Protein AF-A0A093ZA04-F1 (afdb_monomer)

Secondary structure (DSSP, 8-state):
--SPPP----SS---EEEEEEE------HHHHHHHHHHHHHHSHHHHHHHHHHHHHHHHHHHHHHTSTT--TT-HHHHHHHHHHHHHHHHHHHHTT---HHHHHHHHHHHHHT-EEEEE-TT-SSSEEEEEEPTT--HHHHHHHHHHHHHTT-EEEEEEETPPEEEEPSS-EE--SSHHHHTT-EE--HHHHHT--HHHHHHHHH-SEETTEE-TTEEEE-----

Nearest PDB structures (foldseek):
  1kvk-assembly1_A-2  TM=9.575E-01  e=5.102E-13  Rattus norvegicus
  8tfo-assembly1_A  TM=9.345E-01  e=4.319E-10  Ramazzottius varieornatus
  8tfo-assembly2_B  TM=9.172E-01  e=4.597E-10  Ramazzottius varieornatus
  2hfu-assembly1_A  TM=8.603E-01  e=2.346E-08  Leishmania major
  2oi2-assembly1_A-2  TM=8.845E-01  e=1.189E-07  Streptococcus pneumoniae

Mean predicted aligned error: 9.25 Å

Radius of gyration: 21.54 Å; Cα contacts (8 Å, |Δi|>4): 317; chains: 1; bounding box: 48×45×56 Å

Structure (mmCIF, N/CA/C/O backbone):
data_AF-A0A093ZA04-F1
#
_entry.id   AF-A0A093ZA04-F1
#
loop_
_atom_site.group_PDB
_atom_site.id
_atom_site.type_symbol
_atom_site.label_atom_id
_atom_site.label_alt_id
_atom_site.label_comp_id
_atom_site.label_asym_id
_atom_site.label_entity_id
_atom_site.label_seq_id
_atom_site.pdbx_PDB_ins_code
_atom_site.Cartn_x
_atom_site.Cartn_y
_atom_site.Cartn_z
_atom_site.occupancy
_atom_site.B_iso_or_equiv
_atom_site.auth_seq_id
_atom_site.auth_comp_id
_atom_site.auth_asym_id
_atom_site.auth_atom_id
_atom_site.pdbx_PDB_model_num
ATOM 1 N N . TYR A 1 1 ? -3.104 18.613 17.265 1.00 43.19 1 TYR A N 1
ATOM 2 C CA . TYR A 1 1 ? -1.688 18.272 17.022 1.00 43.19 1 TYR A CA 1
ATOM 3 C C . TYR A 1 1 ? -0.896 19.570 16.979 1.00 43.19 1 TYR A C 1
ATOM 5 O O . TYR A 1 1 ? -1.255 20.425 16.186 1.00 43.19 1 TYR A O 1
ATOM 13 N N . SER A 1 2 ? 0.083 19.768 17.868 1.00 48.41 2 SER A N 1
ATOM 14 C CA . SER A 1 2 ? 0.818 21.044 18.028 1.00 48.41 2 SER A CA 1
ATOM 15 C C . SER A 1 2 ? 2.342 20.921 17.900 1.00 48.41 2 SER A C 1
ATOM 17 O O . SER A 1 2 ? 3.041 21.922 18.018 1.00 48.41 2 SER A O 1
ATOM 19 N N . LYS A 1 3 ? 2.872 19.718 17.651 1.00 54.03 3 LYS A N 1
ATOM 20 C CA . LYS A 1 3 ? 4.294 19.505 17.355 1.00 54.03 3 LYS A CA 1
ATOM 21 C C . LYS A 1 3 ? 4.459 19.176 15.867 1.00 54.03 3 LYS A C 1
ATOM 23 O O . LYS A 1 3 ? 3.625 18.423 15.355 1.00 54.03 3 LYS A O 1
ATOM 28 N N . PRO A 1 4 ? 5.480 19.726 15.184 1.00 62.66 4 PRO A N 1
ATOM 29 C CA . PRO A 1 4 ? 5.794 19.333 13.817 1.00 62.66 4 PRO A CA 1
ATOM 30 C C . PRO A 1 4 ? 6.111 17.830 13.767 1.00 62.66 4 PRO A C 1
ATOM 32 O O . PRO A 1 4 ? 6.612 17.285 14.758 1.00 62.66 4 PRO A O 1
ATOM 35 N N . PRO A 1 5 ? 5.789 17.144 12.658 1.00 76.19 5 PRO A N 1
ATOM 36 C CA . PRO A 1 5 ? 6.128 15.738 12.505 1.00 76.19 5 PRO A CA 1
ATOM 37 C C . PRO A 1 5 ? 7.647 15.563 12.597 1.00 76.19 5 PRO A C 1
ATOM 39 O O . PRO A 1 5 ? 8.407 16.349 12.031 1.00 76.19 5 PRO A O 1
ATOM 42 N N . VAL A 1 6 ? 8.082 14.535 13.323 1.00 83.81 6 VAL A N 1
ATOM 43 C CA . VAL A 1 6 ? 9.471 14.073 13.271 1.00 83.81 6 VAL A CA 1
ATOM 44 C C . VAL A 1 6 ? 9.582 13.165 12.055 1.00 83.81 6 VAL A C 1
ATOM 46 O O . VAL A 1 6 ? 8.795 12.231 11.915 1.00 83.81 6 VAL A O 1
ATOM 49 N N . VAL A 1 7 ? 10.531 13.461 11.173 1.00 85.62 7 VAL A N 1
ATOM 50 C CA . VAL A 1 7 ? 10.832 12.638 10.000 1.00 85.62 7 VAL A CA 1
ATOM 51 C C . VAL A 1 7 ? 12.186 11.987 10.236 1.00 85.62 7 VAL A C 1
ATOM 53 O O . VAL A 1 7 ? 13.179 12.683 10.440 1.00 85.62 7 VAL A O 1
ATOM 56 N N . THR A 1 8 ? 12.213 10.658 10.221 1.00 84.88 8 THR A N 1
ATOM 57 C CA . THR A 1 8 ? 13.441 9.868 10.322 1.00 84.88 8 THR A CA 1
ATOM 58 C C . THR A 1 8 ? 13.618 9.111 9.008 1.00 84.88 8 THR A C 1
ATOM 60 O O . THR A 1 8 ? 12.799 8.240 8.717 1.00 84.88 8 THR A O 1
ATOM 63 N N . PRO A 1 9 ? 14.623 9.456 8.186 1.00 83.88 9 PRO A N 1
ATOM 64 C CA . PRO A 1 9 ? 14.898 8.724 6.958 1.00 83.88 9 PRO A CA 1
ATOM 65 C C . PRO A 1 9 ? 15.432 7.322 7.274 1.00 83.88 9 PRO A C 1
ATOM 67 O O . PRO A 1 9 ? 16.230 7.147 8.197 1.00 83.88 9 PRO A O 1
ATOM 70 N N . LEU A 1 10 ? 14.997 6.336 6.489 1.00 84.38 10 LEU A N 1
ATOM 71 C CA . LEU A 1 10 ? 15.604 5.008 6.440 1.00 84.38 10 LEU A CA 1
ATOM 72 C C . LEU A 1 10 ? 16.567 5.000 5.256 1.00 84.38 10 LEU A C 1
ATOM 74 O O . LEU A 1 10 ? 16.132 4.883 4.116 1.00 84.38 10 LEU A O 1
ATOM 78 N N . TRP A 1 11 ? 17.853 5.217 5.528 1.00 79.94 11 TRP A N 1
ATOM 79 C CA . TRP A 1 11 ? 18.868 5.354 4.476 1.00 79.94 11 TRP A CA 1
ATOM 80 C C . TRP A 1 11 ? 19.129 4.044 3.733 1.00 79.94 11 TRP A C 1
ATOM 82 O O . TRP A 1 11 ? 19.330 4.061 2.525 1.00 79.94 11 TRP A O 1
ATOM 92 N N . ASN A 1 12 ? 19.027 2.925 4.451 1.00 79.19 12 ASN A N 1
ATOM 93 C CA . ASN A 1 12 ? 19.129 1.581 3.898 1.00 79.19 12 ASN A CA 1
ATOM 94 C C . ASN A 1 12 ? 17.723 0.985 3.885 1.00 79.19 12 ASN A C 1
ATOM 96 O O . ASN A 1 12 ? 17.266 0.445 4.894 1.00 79.19 12 ASN A O 1
ATOM 100 N N . PHE A 1 13 ? 17.009 1.178 2.778 1.00 84.25 13 PHE A N 1
ATOM 101 C CA . PHE A 1 13 ? 15.671 0.635 2.571 1.00 84.25 13 PHE A CA 1
ATOM 102 C C . PHE A 1 13 ? 15.712 -0.367 1.405 1.00 84.25 13 PHE A C 1
ATOM 104 O O . PHE A 1 13 ? 16.268 -0.024 0.363 1.00 84.25 13 PHE A O 1
ATOM 111 N N . PRO A 1 14 ? 15.154 -1.576 1.572 1.00 84.94 14 PRO A N 1
ATOM 112 C CA . PRO A 1 14 ? 15.171 -2.621 0.556 1.00 84.94 14 PRO A CA 1
ATOM 113 C C . PRO A 1 14 ? 14.272 -2.275 -0.629 1.00 84.94 14 PRO A C 1
ATOM 115 O O . PRO A 1 14 ? 13.270 -1.565 -0.487 1.00 84.94 14 PRO A O 1
ATOM 118 N N . GLU A 1 15 ? 14.581 -2.833 -1.788 1.00 86.62 15 GLU A N 1
ATOM 119 C CA . GLU A 1 15 ? 13.718 -2.740 -2.951 1.00 86.62 15 GLU A CA 1
ATOM 120 C C . GLU A 1 15 ? 12.542 -3.705 -2.818 1.00 86.62 15 GLU A C 1
ATOM 122 O O . GLU A 1 15 ? 12.684 -4.922 -2.729 1.00 86.62 15 GLU A O 1
ATOM 127 N N . LEU A 1 16 ? 11.334 -3.149 -2.804 1.00 88.69 16 LEU A N 1
ATOM 128 C CA . LEU A 1 16 ? 10.113 -3.928 -2.650 1.00 88.69 16 LEU A CA 1
ATOM 129 C C . LEU A 1 16 ? 9.300 -3.883 -3.946 1.00 88.69 16 LEU A C 1
ATOM 131 O O . LEU A 1 16 ? 8.841 -2.798 -4.326 1.00 88.69 16 LEU A O 1
ATOM 135 N N . PRO A 1 17 ? 9.060 -5.031 -4.607 1.00 90.75 17 PRO A N 1
ATOM 136 C CA . PRO A 1 17 ? 8.235 -5.083 -5.804 1.00 90.75 17 PRO A CA 1
ATOM 137 C C . PRO A 1 17 ? 6.767 -4.870 -5.426 1.00 90.75 17 PRO A C 1
ATOM 139 O O . PRO A 1 17 ? 6.146 -5.688 -4.736 1.00 90.75 17 PRO A O 1
ATOM 142 N N . LEU A 1 18 ? 6.201 -3.752 -5.875 1.00 93.94 18 LEU A N 1
ATOM 143 C CA . LEU A 1 18 ? 4.830 -3.364 -5.590 1.00 93.94 18 LEU A CA 1
ATOM 144 C C . LEU A 1 18 ? 3.963 -3.375 -6.850 1.00 93.94 18 LEU A C 1
ATOM 146 O O . LEU A 1 18 ? 4.310 -2.830 -7.896 1.00 93.94 18 LEU A O 1
ATOM 150 N N . LEU A 1 19 ? 2.753 -3.899 -6.694 1.00 95.50 19 LEU A N 1
ATOM 151 C CA . LEU A 1 19 ? 1.642 -3.634 -7.598 1.00 95.50 19 LEU A CA 1
ATOM 152 C C . LEU A 1 19 ? 0.713 -2.608 -6.942 1.00 95.50 19 LEU A C 1
ATOM 154 O O . LEU A 1 19 ? 0.099 -2.876 -5.904 1.00 95.50 19 LEU A O 1
ATOM 158 N N . LEU A 1 20 ? 0.605 -1.429 -7.547 1.00 97.06 20 LEU A N 1
ATOM 159 C CA . LEU A 1 20 ? -0.358 -0.397 -7.180 1.00 97.06 20 LEU A CA 1
ATOM 160 C C . LEU A 1 20 ? -1.607 -0.553 -8.051 1.00 97.06 20 LEU A C 1
ATOM 162 O O . LEU A 1 20 ? -1.513 -0.646 -9.270 1.00 97.06 20 LEU A O 1
ATOM 166 N N . VAL A 1 21 ? -2.782 -0.551 -7.430 1.00 98.06 21 VAL A N 1
ATOM 167 C CA . VAL A 1 21 ? -4.067 -0.659 -8.131 1.00 98.06 21 VAL A CA 1
ATOM 168 C C . VAL A 1 21 ? -4.956 0.505 -7.719 1.00 98.06 21 VAL A C 1
ATOM 170 O O . VAL A 1 21 ? -5.375 0.572 -6.564 1.00 98.06 21 VAL A O 1
ATOM 173 N N . ASP A 1 22 ? -5.254 1.419 -8.640 1.00 98.25 22 ASP A N 1
ATOM 174 C CA . ASP A 1 22 ? -6.290 2.434 -8.465 1.00 98.25 22 ASP A CA 1
ATOM 175 C C . ASP A 1 22 ? -7.664 1.800 -8.694 1.00 98.25 22 ASP A C 1
ATOM 177 O O . ASP A 1 22 ? -7.995 1.292 -9.768 1.00 98.25 22 ASP A O 1
ATOM 181 N N . THR A 1 23 ? -8.498 1.862 -7.657 1.00 98.19 23 THR A N 1
ATOM 182 C CA . THR A 1 23 ? -9.869 1.362 -7.715 1.00 98.19 23 THR A CA 1
ATOM 183 C C . THR A 1 23 ? -10.757 2.161 -8.671 1.00 98.19 23 THR A C 1
ATOM 185 O O . THR A 1 23 ? -11.886 1.739 -8.935 1.00 98.19 23 THR A O 1
ATOM 188 N N . LYS A 1 24 ? -10.301 3.343 -9.114 1.00 97.81 24 LYS A N 1
ATOM 189 C CA . LYS A 1 24 ? -11.074 4.373 -9.827 1.00 97.81 24 LYS A CA 1
ATOM 190 C C . LYS A 1 24 ? -12.306 4.840 -9.045 1.00 97.81 24 LYS A C 1
ATOM 192 O O . LYS A 1 24 ? -13.191 5.498 -9.588 1.00 97.81 24 LYS A O 1
ATOM 197 N N . GLN A 1 25 ? -12.355 4.527 -7.748 1.00 97.38 25 GLN A N 1
ATOM 198 C CA . GLN A 1 25 ? -13.392 4.984 -6.838 1.00 97.38 25 GLN A CA 1
ATOM 199 C C . GLN A 1 25 ? -13.021 6.372 -6.305 1.00 97.38 25 GLN A C 1
ATOM 201 O O . GLN A 1 25 ? -12.018 6.496 -5.587 1.00 97.38 25 GLN A O 1
ATOM 206 N N . PRO A 1 26 ? -13.831 7.411 -6.576 1.00 95.38 26 PRO A N 1
ATOM 207 C CA . PRO A 1 26 ? -13.617 8.721 -5.986 1.00 95.38 26 PRO A CA 1
ATOM 208 C C . PRO A 1 26 ? -13.759 8.655 -4.464 1.00 95.38 26 PRO A C 1
ATOM 210 O O . PRO A 1 26 ? -14.637 7.974 -3.929 1.00 95.38 26 PRO A O 1
ATOM 213 N N . LYS A 1 27 ? -12.901 9.407 -3.772 1.00 92.69 27 LYS A N 1
ATOM 214 C CA . LYS A 1 27 ? -12.854 9.478 -2.309 1.00 92.69 27 LYS A CA 1
ATOM 215 C C . LYS A 1 27 ? -12.674 10.908 -1.820 1.00 92.69 27 LYS A C 1
ATOM 217 O O . LYS A 1 27 ? -12.097 11.747 -2.510 1.00 92.69 27 LYS A O 1
ATOM 222 N N . SER A 1 28 ? -13.084 11.163 -0.581 1.00 96.00 28 SER A N 1
ATOM 223 C CA . SER A 1 28 ? -12.796 12.412 0.125 1.00 96.00 28 SER A CA 1
ATOM 224 C C . SER A 1 28 ? -11.939 12.123 1.349 1.00 96.00 28 SER A C 1
ATOM 226 O O . SER A 1 28 ? -12.425 11.586 2.342 1.00 96.00 28 SER A O 1
ATOM 228 N N . THR A 1 29 ? -10.666 12.529 1.307 1.00 94.88 29 THR A N 1
ATOM 229 C CA . THR A 1 29 ? -9.753 12.390 2.455 1.00 94.88 29 THR A CA 1
ATOM 230 C C . THR A 1 29 ? -10.335 13.050 3.706 1.00 94.88 29 THR A C 1
ATOM 232 O O . THR A 1 29 ? -10.255 12.490 4.794 1.00 94.88 29 THR A O 1
ATOM 235 N N . LYS A 1 30 ? -10.992 14.209 3.553 1.00 97.12 30 LYS A N 1
ATOM 236 C CA . LYS A 1 30 ? -11.662 14.897 4.663 1.00 97.12 30 LYS A CA 1
ATOM 237 C C . LYS A 1 30 ? -12.778 14.043 5.275 1.00 97.12 30 LYS A C 1
ATOM 239 O O . LYS A 1 30 ? -12.909 14.028 6.494 1.00 97.12 30 LYS A O 1
ATOM 244 N N . ALA A 1 31 ? -13.567 13.352 4.450 1.00 96.75 31 ALA A N 1
ATOM 245 C CA . ALA A 1 31 ? -14.662 12.511 4.927 1.00 96.75 31 ALA A CA 1
ATOM 246 C C . ALA A 1 31 ? -14.151 11.272 5.677 1.00 96.75 31 ALA A C 1
ATOM 248 O O . ALA A 1 31 ? -14.644 10.987 6.765 1.00 96.75 31 ALA A O 1
ATOM 249 N N . GLU A 1 32 ? -13.129 10.586 5.157 1.00 97.69 32 GLU A N 1
ATOM 250 C CA . GLU A 1 32 ? -12.564 9.408 5.834 1.00 97.69 32 GLU A CA 1
ATOM 251 C C . GLU A 1 32 ? -11.878 9.776 7.156 1.00 97.69 32 GLU A C 1
ATOM 253 O O . GLU A 1 32 ? -12.094 9.116 8.171 1.00 97.69 32 GLU A O 1
ATOM 258 N N . VAL A 1 33 ? -11.141 10.893 7.202 1.00 97.31 33 VAL A N 1
ATOM 259 C CA . VAL A 1 33 ? -10.562 11.400 8.459 1.00 97.31 33 VAL A CA 1
ATOM 260 C C . VAL A 1 33 ? -11.657 11.773 9.463 1.00 97.31 33 VAL A C 1
ATOM 262 O O . VAL A 1 33 ? -11.537 11.450 10.645 1.00 97.31 33 VAL A O 1
ATOM 265 N N . ALA A 1 34 ? -12.745 12.409 9.014 1.00 97.56 34 ALA A N 1
ATOM 266 C CA . ALA A 1 34 ? -13.879 12.732 9.878 1.00 97.56 34 ALA A CA 1
ATOM 267 C C . ALA A 1 34 ? -14.579 11.472 10.414 1.00 97.56 34 ALA A C 1
ATOM 269 O O . ALA A 1 34 ? -14.972 11.454 11.578 1.00 97.56 34 ALA A O 1
ATOM 270 N N . LYS A 1 35 ? -14.682 10.403 9.611 1.00 96.94 35 LYS A N 1
ATOM 271 C CA . LYS A 1 35 ? -15.234 9.111 10.045 1.00 96.94 35 LYS A CA 1
ATOM 272 C C . LYS A 1 35 ? -14.421 8.519 11.199 1.00 96.94 35 LYS A C 1
ATOM 274 O O . LYS A 1 35 ? -15.005 8.162 12.220 1.00 96.94 35 LYS A O 1
ATOM 279 N N . VAL A 1 36 ? -13.091 8.482 11.076 1.00 98.00 36 VAL A N 1
ATOM 280 C CA . VAL A 1 36 ? -12.200 8.006 12.154 1.00 98.00 36 VAL A CA 1
ATOM 281 C C . VAL A 1 36 ? -12.275 8.920 13.379 1.00 98.00 36 VAL A C 1
ATOM 283 O O . VAL A 1 36 ? -12.299 8.432 14.508 1.00 98.00 36 VAL A O 1
ATOM 286 N N . GLY A 1 37 ? -12.355 10.239 13.174 1.00 98.06 37 GLY A N 1
ATOM 287 C CA . GLY A 1 37 ? -12.550 11.215 14.249 1.00 98.06 37 GLY A CA 1
ATOM 288 C C . GLY A 1 37 ? -13.826 10.948 15.050 1.00 98.06 37 GLY A C 1
ATOM 289 O O . GLY A 1 37 ? -13.764 10.795 16.266 1.00 98.06 37 GLY A O 1
ATOM 290 N N . ASN A 1 38 ? -14.955 10.782 14.361 1.00 98.25 38 ASN A N 1
ATOM 291 C CA . ASN A 1 38 ? -16.231 10.439 14.982 1.00 98.25 38 ASN A CA 1
ATOM 292 C C . ASN A 1 38 ? -16.182 9.072 15.686 1.00 98.25 38 ASN A C 1
ATOM 294 O O . ASN A 1 38 ? -16.672 8.937 16.803 1.00 98.25 38 ASN A O 1
ATOM 298 N N . LEU A 1 39 ? -15.550 8.060 15.080 1.00 98.12 39 LEU A N 1
ATOM 299 C CA . LEU A 1 39 ? -15.384 6.747 15.712 1.00 98.12 39 LEU A CA 1
ATOM 300 C C . LEU A 1 39 ? -14.603 6.855 17.032 1.00 98.12 39 LEU A C 1
ATOM 302 O O . LEU A 1 39 ? -14.983 6.235 18.023 1.00 98.12 39 LEU A O 1
ATOM 306 N N . LYS A 1 40 ? -13.565 7.698 17.071 1.00 98.19 40 LYS A N 1
ATOM 307 C CA . LYS A 1 40 ? -12.786 7.976 18.282 1.00 98.19 40 LYS A CA 1
ATOM 308 C C . LYS A 1 40 ? -13.590 8.713 19.351 1.00 98.19 40 LYS A C 1
ATOM 310 O O . LYS A 1 40 ? -13.391 8.443 20.529 1.00 98.19 40 LYS A O 1
ATOM 315 N N . GLU A 1 41 ? -14.465 9.636 18.969 1.00 98.25 41 GLU A N 1
ATOM 316 C CA . GLU A 1 41 ? -15.333 10.350 19.914 1.00 98.25 41 GLU A CA 1
ATOM 317 C C . GLU A 1 41 ? -16.380 9.419 20.536 1.00 98.25 41 GLU A C 1
ATOM 319 O O . GLU A 1 41 ? -16.587 9.447 21.748 1.00 98.25 41 GLU A O 1
ATOM 324 N N . VAL A 1 42 ? -17.003 8.560 19.724 1.00 98.31 42 VAL A N 1
ATOM 325 C CA . VAL A 1 42 ? -18.067 7.645 20.166 1.00 98.31 42 VAL A CA 1
ATOM 326 C C . VAL A 1 42 ? -17.504 6.419 20.900 1.00 98.31 42 VAL A C 1
ATOM 328 O O . VAL A 1 42 ? -18.088 5.954 21.878 1.00 98.31 42 VAL A O 1
ATOM 331 N N . HIS A 1 43 ? -16.361 5.893 20.454 1.00 98.12 43 HIS A N 1
ATOM 332 C CA . HIS A 1 43 ? -15.725 4.685 20.987 1.00 98.12 43 HIS A CA 1
ATOM 333 C C . HIS A 1 43 ? -14.219 4.905 21.240 1.00 98.12 43 HIS A C 1
ATOM 335 O O . HIS A 1 43 ? -13.377 4.325 20.540 1.00 98.12 43 HIS A O 1
ATOM 341 N N . PRO A 1 44 ? -13.844 5.728 22.238 1.00 98.25 44 PRO A N 1
ATOM 342 C CA . PRO A 1 44 ? -12.460 6.159 22.441 1.00 98.25 44 PRO A CA 1
ATOM 343 C C . PRO A 1 44 ? -11.499 5.021 22.788 1.00 98.25 44 PRO A C 1
ATOM 345 O O . PRO A 1 44 ? -10.400 4.975 22.239 1.00 98.25 44 PRO A O 1
ATOM 348 N N . GLU A 1 45 ? -11.900 4.088 23.654 1.00 98.38 45 GLU A N 1
ATOM 349 C CA . GLU A 1 45 ? -11.042 2.972 24.079 1.00 98.38 45 GLU A CA 1
ATOM 350 C C . GLU A 1 45 ? -10.777 1.992 22.932 1.00 98.38 45 GLU A C 1
ATOM 352 O O . GLU A 1 45 ? -9.627 1.649 22.659 1.00 98.38 45 GLU A O 1
ATOM 357 N N . VAL A 1 46 ? -11.830 1.603 22.205 1.00 98.12 46 VAL A N 1
ATOM 358 C CA . VAL A 1 46 ? -11.733 0.689 21.056 1.00 98.12 46 VAL A CA 1
ATOM 359 C C . VAL A 1 46 ? -10.900 1.319 19.943 1.00 98.12 46 VAL A C 1
ATOM 361 O O . VAL A 1 46 ? -9.949 0.710 19.458 1.00 98.12 46 VAL A O 1
ATOM 364 N N . THR A 1 47 ? -11.204 2.563 19.567 1.00 98.44 47 THR A N 1
ATOM 365 C CA . THR A 1 47 ? -10.464 3.262 18.507 1.00 98.44 47 THR A CA 1
ATOM 366 C C . THR A 1 47 ? -9.014 3.506 18.911 1.00 98.44 47 THR A C 1
ATOM 368 O O . THR A 1 47 ? -8.111 3.348 18.094 1.00 98.44 47 THR A O 1
ATOM 371 N N . GLY A 1 48 ? -8.768 3.846 20.179 1.00 98.44 48 GLY A N 1
ATOM 372 C CA . GLY A 1 48 ? -7.423 3.973 20.731 1.00 98.44 48 GLY A CA 1
ATOM 373 C C . GLY A 1 48 ? -6.631 2.670 20.630 1.00 98.44 48 GLY A C 1
ATOM 374 O O . GLY A 1 48 ? -5.493 2.691 20.169 1.00 98.44 48 GLY A O 1
ATOM 375 N N . ALA A 1 49 ? -7.240 1.533 20.975 1.00 98.56 49 ALA A N 1
ATOM 376 C CA . ALA A 1 49 ? -6.607 0.222 20.849 1.00 98.56 49 ALA A CA 1
ATOM 377 C C . ALA A 1 49 ? -6.266 -0.130 19.390 1.00 98.56 49 ALA A C 1
ATOM 379 O O . ALA A 1 49 ? -5.170 -0.620 19.128 1.00 98.56 49 ALA A O 1
ATOM 380 N N . LEU A 1 50 ? -7.156 0.172 18.435 1.00 98.50 50 LEU A N 1
ATOM 381 C CA . LEU A 1 50 ? -6.892 -0.029 17.004 1.00 98.50 50 LEU A CA 1
ATOM 382 C C . LEU A 1 50 ? -5.713 0.823 16.516 1.00 98.50 50 LEU A C 1
ATOM 384 O O . LEU A 1 50 ? -4.822 0.309 15.844 1.00 98.50 50 LEU A O 1
ATOM 388 N N . LEU A 1 51 ? -5.676 2.107 16.882 1.00 98.38 51 LEU A N 1
ATOM 389 C CA . LEU A 1 51 ? -4.579 3.007 16.513 1.00 98.38 51 LEU A CA 1
ATOM 390 C C . LEU A 1 51 ? -3.246 2.567 17.131 1.00 98.38 51 LEU A C 1
ATOM 392 O O . LEU A 1 51 ? -2.229 2.568 16.442 1.00 98.38 51 LEU A O 1
ATOM 396 N N . ASN A 1 52 ? -3.258 2.128 18.391 1.00 98.44 52 ASN A N 1
ATOM 397 C CA . ASN A 1 52 ? -2.074 1.571 19.044 1.00 98.44 52 ASN A CA 1
ATOM 398 C C . ASN A 1 52 ? -1.607 0.282 18.352 1.00 98.44 52 ASN A C 1
ATOM 400 O O . ASN A 1 52 ? -0.411 0.078 18.183 1.00 98.44 52 ASN A O 1
ATOM 404 N N . ALA A 1 53 ? -2.523 -0.579 17.905 1.00 98.50 53 ALA A N 1
ATOM 405 C CA . ALA A 1 53 ? -2.155 -1.772 17.148 1.00 98.50 53 ALA A CA 1
ATOM 406 C C . ALA A 1 53 ? -1.505 -1.419 15.796 1.00 98.50 53 ALA A C 1
ATOM 408 O O . ALA A 1 53 ? -0.512 -2.039 15.425 1.00 98.50 53 ALA A O 1
ATOM 409 N N . ILE A 1 54 ? -2.009 -0.401 15.085 1.00 98.38 54 ILE A N 1
ATOM 410 C CA . ILE A 1 54 ? -1.397 0.094 13.837 1.00 98.38 54 ILE A CA 1
ATOM 411 C C . I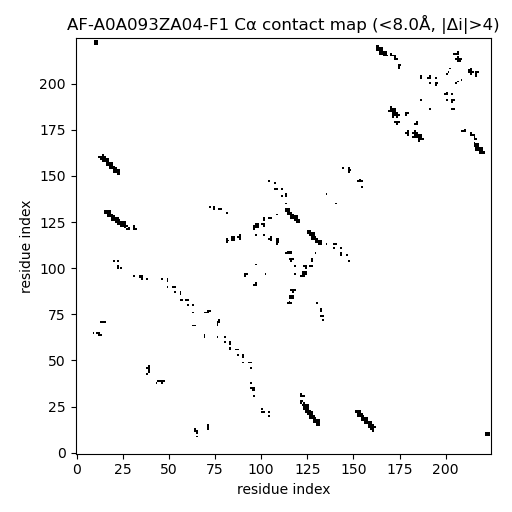LE A 1 54 ? 0.017 0.635 14.096 1.00 98.38 54 ILE A C 1
ATOM 413 O O . ILE A 1 54 ? 0.930 0.366 13.311 1.00 98.38 54 ILE A O 1
ATOM 417 N N . ASP A 1 55 ? 0.215 1.359 15.200 1.00 97.62 55 ASP A N 1
ATOM 418 C CA . ASP A 1 55 ? 1.532 1.836 15.635 1.00 97.62 55 ASP A CA 1
ATOM 419 C C . ASP A 1 55 ? 2.504 0.665 15.862 1.00 97.62 55 ASP A C 1
ATOM 421 O O . ASP A 1 55 ? 3.581 0.633 15.269 1.00 97.62 55 ASP A O 1
ATOM 425 N N . GLN A 1 56 ? 2.083 -0.3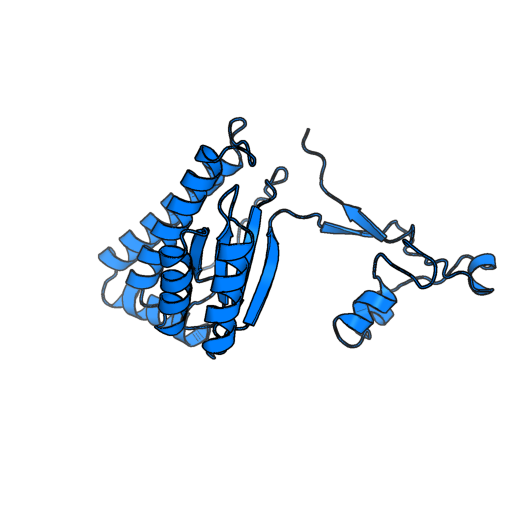71 16.594 1.00 97.81 56 GLN A N 1
ATOM 426 C CA . GLN A 1 56 ? 2.906 -1.564 16.825 1.00 97.81 56 GLN A CA 1
ATOM 427 C C . GLN A 1 56 ? 3.229 -2.332 15.535 1.00 97.81 56 GLN A C 1
ATOM 429 O O . GLN A 1 56 ? 4.359 -2.784 15.358 1.00 97.81 56 GLN A O 1
ATOM 434 N N . VAL A 1 57 ? 2.276 -2.440 14.603 1.00 97.25 57 VAL A N 1
ATOM 435 C CA . VAL A 1 57 ? 2.518 -3.032 13.276 1.00 97.25 57 VAL A CA 1
ATOM 436 C C . VAL A 1 57 ? 3.569 -2.231 12.504 1.00 97.25 57 VAL A C 1
ATOM 438 O O . VAL A 1 57 ? 4.455 -2.814 11.881 1.00 97.25 57 VAL A O 1
ATOM 441 N N . THR A 1 58 ? 3.506 -0.901 12.572 1.00 94.56 58 THR A N 1
ATOM 442 C CA . THR A 1 58 ? 4.451 -0.006 11.889 1.00 94.56 58 THR A CA 1
ATOM 443 C C . THR A 1 58 ? 5.851 -0.104 12.494 1.00 94.56 58 THR A C 1
ATOM 445 O O . THR A 1 58 ? 6.821 -0.239 11.753 1.00 94.56 58 THR A O 1
ATOM 448 N N . ILE A 1 59 ? 5.965 -0.115 13.825 1.00 93.50 59 ILE A N 1
ATOM 449 C CA . ILE A 1 59 ? 7.239 -0.307 14.535 1.00 93.50 59 ILE A CA 1
ATOM 450 C C . ILE A 1 59 ? 7.833 -1.683 14.215 1.00 93.50 59 ILE A C 1
ATOM 452 O O . ILE A 1 59 ? 9.027 -1.786 13.946 1.00 93.50 59 ILE A O 1
ATOM 456 N N . SER A 1 60 ? 7.013 -2.738 14.192 1.00 92.44 60 SER A N 1
ATOM 457 C CA . SER A 1 60 ? 7.465 -4.087 13.835 1.00 92.44 60 SER A CA 1
ATOM 458 C C . SER A 1 60 ? 7.991 -4.150 12.401 1.00 92.44 60 SER A C 1
ATOM 460 O O . SER A 1 60 ? 9.036 -4.749 12.165 1.00 92.44 60 SER A O 1
ATOM 462 N N . ALA A 1 61 ? 7.297 -3.516 11.449 1.00 92.75 61 ALA A N 1
ATOM 463 C CA . ALA A 1 61 ? 7.747 -3.438 10.062 1.00 92.75 61 ALA A CA 1
ATOM 464 C C . ALA A 1 61 ? 9.053 -2.638 9.931 1.00 92.75 61 ALA A C 1
ATOM 466 O O . ALA A 1 61 ? 9.963 -3.084 9.241 1.00 92.75 61 ALA A O 1
ATOM 467 N N . ALA A 1 62 ? 9.174 -1.506 10.631 1.00 90.75 62 ALA A N 1
ATOM 468 C CA . ALA A 1 62 ? 10.392 -0.701 10.636 1.00 90.75 62 ALA A CA 1
ATOM 469 C C . ALA A 1 62 ? 11.584 -1.480 11.209 1.00 90.75 62 ALA A C 1
ATOM 471 O O . ALA A 1 62 ? 12.617 -1.549 10.559 1.00 90.75 62 ALA A O 1
ATOM 472 N N . ASN A 1 63 ? 11.421 -2.122 12.371 1.00 90.12 63 ASN A N 1
ATOM 473 C CA . ASN A 1 63 ? 12.468 -2.934 12.998 1.00 90.12 63 ASN A CA 1
ATOM 474 C C . ASN A 1 63 ? 12.892 -4.122 12.129 1.00 90.12 63 ASN A C 1
ATOM 476 O O . ASN A 1 63 ? 14.053 -4.511 12.166 1.00 90.12 63 ASN A O 1
ATOM 480 N N . LEU A 1 64 ? 11.952 -4.722 11.391 1.00 88.75 64 LEU A N 1
ATOM 481 C CA . LEU A 1 64 ? 12.259 -5.785 10.443 1.00 88.75 64 LEU A CA 1
ATOM 482 C C . LEU A 1 64 ? 13.123 -5.236 9.305 1.00 88.75 64 LEU A C 1
ATOM 484 O O . LEU A 1 64 ? 14.226 -5.728 9.111 1.00 88.75 64 LEU A O 1
ATOM 488 N N . ILE A 1 65 ? 12.642 -4.198 8.616 1.00 87.94 65 ILE A N 1
ATOM 489 C CA . ILE A 1 65 ? 13.292 -3.602 7.440 1.00 87.94 65 ILE A CA 1
ATOM 490 C C . ILE A 1 65 ? 14.691 -3.060 7.763 1.00 87.94 65 ILE A C 1
ATOM 492 O O . ILE A 1 65 ? 15.587 -3.155 6.936 1.00 87.94 65 ILE A O 1
ATOM 496 N N . THR A 1 66 ? 14.895 -2.499 8.957 1.00 86.12 66 THR A N 1
ATOM 497 C CA . THR A 1 66 ? 16.196 -1.947 9.367 1.00 86.12 66 THR A CA 1
ATOM 498 C C . THR A 1 66 ? 17.117 -2.965 10.032 1.00 86.12 66 THR A C 1
ATOM 500 O O . THR A 1 66 ? 18.233 -2.614 10.414 1.00 86.12 66 THR A O 1
ATOM 503 N N . SER A 1 67 ? 16.672 -4.209 10.223 1.00 85.31 67 SER A N 1
ATOM 504 C CA . SER A 1 67 ? 17.531 -5.233 10.807 1.00 85.31 67 SER A CA 1
ATOM 505 C C . SER A 1 67 ? 18.576 -5.703 9.798 1.00 85.31 67 SER A C 1
ATOM 507 O O . SER A 1 67 ? 18.253 -5.973 8.648 1.00 85.31 67 SER A O 1
ATOM 509 N N . GLU A 1 68 ? 19.810 -5.927 10.255 1.00 75.88 68 GLU A N 1
ATOM 510 C CA . GLU A 1 68 ? 20.890 -6.523 9.441 1.00 75.88 68 GLU A CA 1
ATOM 511 C C . GLU A 1 68 ? 20.558 -7.932 8.914 1.00 75.88 68 GLU A C 1
ATOM 513 O O . GLU A 1 68 ? 21.288 -8.490 8.104 1.00 75.88 68 GLU A O 1
ATOM 518 N N . LYS A 1 69 ? 19.480 -8.539 9.423 1.00 72.12 69 LYS A N 1
ATOM 519 C CA . LYS A 1 69 ? 19.004 -9.870 9.042 1.00 72.12 69 LYS A CA 1
ATOM 520 C C . LYS A 1 69 ? 17.918 -9.830 7.975 1.00 72.12 69 LYS A C 1
ATOM 522 O O . LYS A 1 69 ? 17.435 -10.892 7.597 1.00 72.12 69 LYS A O 1
ATOM 527 N N . TYR A 1 70 ? 17.461 -8.646 7.578 1.00 77.75 70 TYR A N 1
ATOM 528 C CA . TYR A 1 70 ? 16.496 -8.542 6.503 1.00 77.75 70 TYR A CA 1
ATOM 529 C C . TYR A 1 70 ? 17.213 -8.756 5.181 1.00 77.75 70 TYR A C 1
ATOM 531 O O . TYR A 1 70 ? 17.984 -7.910 4.739 1.00 77.75 70 TYR A O 1
ATOM 539 N N . ASP A 1 71 ? 16.946 -9.905 4.584 1.00 73.69 71 ASP A N 1
ATOM 540 C CA . ASP A 1 71 ? 17.311 -10.201 3.215 1.00 73.69 71 ASP A CA 1
ATOM 541 C C . ASP A 1 71 ? 16.058 -10.011 2.350 1.00 73.69 71 ASP A C 1
ATOM 543 O O . ASP A 1 71 ? 15.020 -10.640 2.589 1.00 73.69 71 ASP A O 1
ATOM 547 N N . GLU A 1 72 ? 16.129 -9.082 1.396 1.00 69.12 72 GLU A N 1
ATOM 548 C CA . GLU A 1 72 ? 15.027 -8.787 0.479 1.00 69.12 72 GLU A CA 1
ATOM 549 C C . GLU A 1 72 ? 14.749 -9.946 -0.483 1.00 69.12 72 GLU A C 1
ATOM 551 O O . GLU A 1 72 ? 13.608 -10.095 -0.925 1.00 69.12 72 GLU A O 1
ATOM 556 N N . ASP A 1 73 ? 15.739 -10.808 -0.722 1.00 68.69 73 ASP A N 1
ATOM 557 C CA . ASP A 1 73 ? 15.615 -12.007 -1.547 1.00 68.69 73 ASP A CA 1
ATOM 558 C C . ASP A 1 73 ? 15.066 -13.208 -0.753 1.00 68.69 73 ASP A C 1
ATOM 560 O O . ASP A 1 73 ? 14.653 -14.216 -1.337 1.00 68.69 73 ASP A O 1
ATOM 564 N N . GLU A 1 74 ? 15.003 -13.125 0.583 1.00 76.19 74 GLU A N 1
ATOM 565 C CA . GLU A 1 74 ? 14.480 -14.205 1.418 1.00 76.19 74 GLU A CA 1
ATOM 566 C C . GLU A 1 74 ? 12.949 -14.123 1.560 1.00 76.19 74 GLU A C 1
ATOM 568 O O . GLU A 1 74 ? 12.376 -13.182 2.124 1.00 76.19 74 GLU A O 1
ATOM 573 N N . GLU A 1 75 ? 12.260 -15.189 1.134 1.00 73.38 75 GLU A N 1
ATOM 574 C CA . GLU A 1 75 ? 10.797 -15.309 1.230 1.00 73.38 75 GLU A CA 1
ATOM 575 C C . GLU A 1 75 ? 10.285 -15.072 2.662 1.00 73.38 75 GLU A C 1
ATOM 577 O O . GLU A 1 75 ? 9.224 -14.476 2.855 1.00 73.38 75 GLU A O 1
ATOM 582 N N . ALA A 1 76 ? 11.046 -15.482 3.682 1.00 77.69 76 ALA A N 1
ATOM 583 C CA . ALA A 1 76 ? 10.679 -15.300 5.084 1.00 77.69 76 ALA A CA 1
ATOM 584 C C . ALA A 1 76 ? 10.604 -13.815 5.494 1.00 77.69 76 ALA A C 1
ATOM 586 O O . ALA A 1 76 ? 9.672 -13.422 6.209 1.00 77.69 76 ALA A O 1
ATOM 587 N N . GLY A 1 77 ? 11.540 -12.986 5.018 1.00 77.50 77 GLY A N 1
ATOM 588 C CA . GLY A 1 77 ? 11.574 -11.546 5.274 1.00 77.50 77 GLY A CA 1
ATOM 589 C C . GLY A 1 77 ? 10.387 -10.834 4.629 1.00 77.50 77 GLY A C 1
ATOM 590 O O . GLY A 1 77 ? 9.624 -10.132 5.307 1.00 77.50 77 GLY A O 1
ATOM 591 N N . GLN A 1 78 ? 10.157 -11.084 3.337 1.00 83.06 78 GLN A N 1
ATOM 592 C CA . GLN A 1 78 ? 9.008 -10.530 2.613 1.00 83.06 78 GLN A CA 1
ATOM 593 C C . GLN A 1 78 ? 7.669 -11.020 3.179 1.00 83.06 78 GLN A C 1
ATOM 595 O O . GLN A 1 78 ? 6.732 -10.231 3.321 1.00 83.06 78 GLN A O 1
ATOM 600 N N . ALA A 1 79 ? 7.572 -12.291 3.580 1.00 88.50 79 ALA A N 1
ATOM 601 C CA . ALA A 1 79 ? 6.360 -12.846 4.175 1.00 88.50 79 ALA A CA 1
ATOM 602 C C . ALA A 1 79 ? 6.000 -12.183 5.506 1.00 88.50 79 ALA A C 1
ATOM 604 O O . ALA A 1 79 ? 4.818 -11.936 5.772 1.00 88.50 79 ALA A O 1
ATOM 605 N N . HIS A 1 80 ? 6.991 -11.852 6.337 1.00 88.56 80 HIS A N 1
ATOM 606 C CA . HIS A 1 80 ? 6.743 -11.131 7.581 1.00 88.56 80 HIS A CA 1
ATOM 607 C C . HIS A 1 80 ? 6.230 -9.709 7.297 1.00 88.56 80 HIS A C 1
ATOM 609 O O . HIS A 1 80 ? 5.193 -9.312 7.843 1.00 88.56 80 HIS A O 1
ATOM 615 N N . LEU A 1 81 ? 6.866 -8.970 6.382 1.00 92.12 81 LEU A N 1
ATOM 616 C CA . LEU A 1 81 ? 6.405 -7.636 5.988 1.00 92.12 81 LEU A CA 1
ATOM 617 C C . LEU A 1 81 ? 4.995 -7.669 5.371 1.00 92.12 81 LEU A C 1
ATOM 619 O O . LEU A 1 81 ? 4.113 -6.902 5.766 1.00 92.12 81 LEU A O 1
ATOM 623 N N . GLY A 1 82 ? 4.735 -8.613 4.470 1.00 94.31 82 GLY A N 1
ATOM 624 C CA . GLY A 1 82 ? 3.423 -8.824 3.865 1.00 94.31 82 GLY A CA 1
ATOM 625 C C . GLY A 1 82 ? 2.343 -9.200 4.887 1.00 94.31 82 GLY A C 1
ATOM 626 O O . GLY A 1 82 ? 1.199 -8.726 4.820 1.00 94.31 82 GLY A O 1
ATOM 627 N N . LYS A 1 83 ? 2.697 -9.975 5.920 1.00 94.12 83 LYS A N 1
ATOM 628 C CA . LYS A 1 83 ? 1.785 -10.265 7.032 1.00 94.12 83 LYS A CA 1
ATOM 629 C C . LYS A 1 83 ? 1.444 -9.004 7.824 1.00 94.12 83 LYS A C 1
ATOM 631 O O . LYS A 1 83 ? 0.270 -8.815 8.153 1.00 94.12 83 LYS A O 1
ATOM 636 N N . MET A 1 84 ? 2.420 -8.132 8.079 1.00 96.44 84 MET A N 1
ATOM 637 C CA . MET A 1 84 ? 2.185 -6.824 8.702 1.00 96.44 84 MET A CA 1
ATOM 638 C C . MET A 1 84 ?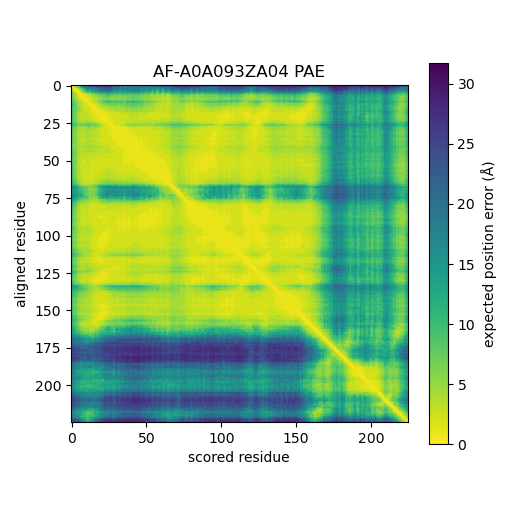 1.260 -5.951 7.845 1.00 96.44 84 MET A C 1
ATOM 640 O O . MET A 1 84 ? 0.323 -5.356 8.379 1.00 96.44 84 MET A O 1
ATOM 644 N N . MET A 1 85 ? 1.427 -5.940 6.516 1.00 97.44 85 MET A N 1
ATOM 645 C CA . MET A 1 85 ? 0.511 -5.235 5.607 1.00 97.44 85 MET A CA 1
ATOM 646 C C . MET A 1 85 ? -0.927 -5.750 5.721 1.00 97.44 85 MET A C 1
ATOM 648 O O . MET A 1 85 ? -1.856 -4.950 5.844 1.00 97.44 85 MET A O 1
ATOM 652 N N . SER A 1 86 ? -1.106 -7.072 5.749 1.00 97.50 86 SER A N 1
ATOM 653 C CA . SER A 1 86 ? -2.425 -7.709 5.866 1.00 97.50 86 SER A CA 1
ATOM 654 C C . SER A 1 86 ? -3.108 -7.400 7.203 1.00 97.50 86 SER A C 1
ATOM 656 O O . SER A 1 86 ? -4.306 -7.121 7.240 1.00 97.50 86 SER A O 1
ATOM 658 N N . ILE A 1 87 ? -2.352 -7.419 8.309 1.00 98.25 87 ILE A N 1
ATOM 659 C CA . ILE A 1 87 ? -2.861 -7.047 9.639 1.00 98.25 87 ILE A CA 1
ATOM 660 C C . ILE A 1 87 ? -3.263 -5.571 9.650 1.00 98.25 87 ILE A C 1
ATOM 662 O O . ILE A 1 87 ? -4.364 -5.244 10.092 1.00 98.25 87 ILE A O 1
ATOM 666 N N . ASN A 1 88 ? -2.411 -4.688 9.120 1.00 98.62 88 ASN A N 1
ATOM 667 C CA . ASN A 1 88 ? -2.709 -3.261 9.037 1.00 98.62 88 ASN A CA 1
ATOM 668 C C . ASN A 1 88 ? -3.990 -3.008 8.230 1.00 98.62 88 ASN A C 1
ATOM 670 O O . ASN A 1 88 ? -4.843 -2.234 8.651 1.00 98.62 88 ASN A O 1
ATOM 674 N N . HIS A 1 89 ? -4.181 -3.714 7.110 1.00 98.56 89 HIS A N 1
ATOM 675 C CA . HIS A 1 89 ? -5.422 -3.628 6.339 1.00 98.56 89 HIS A CA 1
ATOM 676 C C . HIS A 1 89 ? -6.650 -4.001 7.175 1.00 98.56 89 HIS A C 1
ATOM 678 O O . HIS A 1 89 ? -7.609 -3.237 7.214 1.00 98.56 89 HIS A O 1
ATOM 684 N N . GLY A 1 90 ? -6.607 -5.116 7.910 1.00 98.62 90 GLY A N 1
ATOM 685 C CA . GLY A 1 90 ? -7.701 -5.514 8.804 1.00 98.62 90 GLY A CA 1
ATOM 686 C C . GLY A 1 90 ? -8.020 -4.467 9.882 1.00 98.62 90 GLY A C 1
ATOM 687 O O . GLY A 1 90 ? -9.189 -4.199 10.158 1.00 98.62 90 GLY A O 1
ATOM 688 N N . LEU A 1 91 ? -6.998 -3.816 10.445 1.00 98.62 91 LEU A N 1
ATOM 689 C CA . LEU A 1 91 ? -7.172 -2.718 11.404 1.00 98.62 91 LEU A CA 1
ATOM 690 C C . LEU A 1 91 ? -7.802 -1.478 10.748 1.00 98.62 91 LEU A C 1
ATOM 692 O O . LEU A 1 91 ? -8.679 -0.848 11.333 1.00 98.62 91 LEU A O 1
ATOM 696 N N . LEU A 1 92 ? -7.415 -1.152 9.514 1.00 98.50 92 LEU A N 1
ATOM 697 C CA . LEU A 1 92 ? -7.994 -0.047 8.740 1.00 98.50 92 LEU A CA 1
ATOM 698 C C . LEU A 1 92 ? -9.454 -0.326 8.339 1.00 98.50 92 LEU A C 1
ATOM 700 O O . LEU A 1 92 ? -10.289 0.579 8.376 1.00 98.50 92 LEU A O 1
ATOM 704 N N . VAL A 1 93 ? -9.798 -1.580 8.031 1.00 98.50 93 VAL A N 1
ATOM 705 C CA . VAL A 1 93 ? -11.194 -2.014 7.854 1.00 98.50 93 VAL A CA 1
ATOM 706 C C . VAL A 1 93 ? -11.983 -1.792 9.146 1.00 98.50 93 VAL A C 1
ATOM 708 O O . VAL A 1 93 ? -13.072 -1.222 9.095 1.00 98.50 93 VAL A O 1
ATOM 711 N N . ALA A 1 94 ? -11.424 -2.159 10.305 1.00 98.25 94 ALA A N 1
ATOM 712 C CA . ALA A 1 94 ? -12.062 -1.944 11.607 1.00 98.25 94 ALA A CA 1
ATOM 713 C C . ALA A 1 94 ? -12.241 -0.453 11.959 1.00 98.25 94 ALA A C 1
ATOM 715 O O . ALA A 1 94 ? -13.215 -0.091 12.614 1.00 98.25 94 ALA A O 1
ATOM 716 N N . LEU A 1 95 ? -11.355 0.427 11.475 1.00 98.31 95 LEU A N 1
ATOM 717 C CA . LEU A 1 95 ? -11.521 1.886 11.556 1.00 98.31 95 LEU A CA 1
ATOM 718 C C . LEU A 1 95 ? -12.595 2.438 10.598 1.00 98.31 95 LEU A C 1
ATOM 720 O O . LEU A 1 95 ? -12.907 3.628 10.638 1.00 98.31 95 LEU A O 1
ATOM 724 N N . GLY A 1 96 ? -13.167 1.596 9.734 1.00 97.50 96 GLY A N 1
ATOM 725 C CA . GLY A 1 96 ? -14.254 1.952 8.826 1.00 97.50 96 GLY A CA 1
ATOM 726 C C . GLY A 1 96 ? -13.813 2.703 7.571 1.00 97.50 96 GLY A C 1
ATOM 727 O O . GLY A 1 96 ? -14.667 3.250 6.870 1.00 97.50 96 GLY A O 1
ATOM 728 N N . VAL A 1 97 ? -12.510 2.740 7.273 1.00 98.25 97 VAL A N 1
ATOM 729 C CA . VAL A 1 97 ? -11.959 3.485 6.126 1.00 98.25 97 VAL A CA 1
ATOM 730 C C . VAL A 1 97 ? -11.755 2.624 4.880 1.00 98.25 97 VAL A C 1
ATOM 732 O O . VAL A 1 97 ? -11.235 3.114 3.886 1.00 98.25 97 VAL A O 1
ATOM 735 N N . SER A 1 98 ? -12.147 1.349 4.879 1.00 98.12 98 SER A N 1
ATOM 736 C CA . SER A 1 98 ? -12.118 0.557 3.641 1.00 98.12 98 SER A CA 1
ATOM 737 C C . SER A 1 98 ? -13.333 0.832 2.738 1.00 98.12 98 SER A C 1
ATOM 739 O O . SER A 1 98 ? -14.218 1.626 3.060 1.00 98.12 98 SER A O 1
ATOM 741 N N . HIS A 1 99 ? -13.361 0.186 1.574 1.00 98.44 99 HIS A N 1
ATOM 742 C CA . HIS A 1 99 ? -14.417 0.277 0.573 1.00 98.44 99 HIS A CA 1
ATOM 743 C C . HIS A 1 99 ? -14.571 -1.066 -0.160 1.00 98.44 99 HIS A C 1
ATOM 745 O O . HIS A 1 99 ? -13.554 -1.714 -0.408 1.00 98.44 99 HIS A O 1
ATOM 751 N N . PRO A 1 100 ? -15.780 -1.473 -0.601 1.00 98.44 100 PRO A N 1
ATOM 752 C CA . PRO A 1 100 ? -15.975 -2.732 -1.329 1.00 98.44 100 PRO A CA 1
ATOM 753 C C . PRO A 1 100 ? -15.030 -2.925 -2.522 1.00 98.44 100 PRO A C 1
ATOM 755 O O . PRO A 1 100 ? -14.495 -4.008 -2.713 1.00 98.44 100 PRO A O 1
ATOM 758 N N . ARG A 1 101 ? -14.749 -1.857 -3.284 1.00 98.25 101 ARG A N 1
ATOM 759 C CA . ARG A 1 101 ? -13.779 -1.916 -4.395 1.00 98.25 101 ARG A CA 1
ATOM 760 C C . ARG A 1 101 ? -12.337 -2.186 -3.944 1.00 98.25 101 ARG A C 1
ATOM 762 O O . ARG A 1 101 ? -11.617 -2.819 -4.701 1.00 98.25 101 ARG A O 1
ATOM 769 N N . LEU A 1 102 ? -11.925 -1.739 -2.752 1.00 98.50 102 LEU A N 1
ATOM 770 C CA . LEU A 1 102 ? -10.608 -2.064 -2.180 1.00 98.50 102 LEU A CA 1
ATOM 771 C C . LEU A 1 102 ? -10.564 -3.519 -1.701 1.00 98.50 102 LEU A C 1
ATOM 773 O O . LEU A 1 102 ? -9.591 -4.221 -1.963 1.00 98.50 102 LEU A O 1
ATOM 777 N N . GLU A 1 103 ? -11.632 -3.982 -1.042 1.00 98.56 103 GLU A N 1
ATOM 778 C CA . GLU A 1 103 ? -11.743 -5.381 -0.609 1.00 98.56 103 GLU A CA 1
ATOM 779 C C . GLU A 1 103 ? -11.727 -6.338 -1.797 1.00 98.56 103 GLU A C 1
ATOM 781 O O . GLU A 1 103 ? -11.092 -7.384 -1.721 1.00 98.56 103 GLU A O 1
ATOM 786 N N . ARG A 1 104 ? -12.348 -5.949 -2.914 1.00 98.31 104 ARG A N 1
ATOM 787 C CA . ARG A 1 104 ? -12.341 -6.733 -4.147 1.00 98.31 104 ARG A CA 1
ATOM 788 C C . ARG A 1 104 ? -10.945 -6.862 -4.761 1.00 98.31 104 ARG A C 1
ATOM 790 O O . ARG A 1 104 ? -10.553 -7.963 -5.127 1.00 98.31 104 ARG A O 1
ATOM 797 N N . VAL A 1 105 ? -10.155 -5.784 -4.797 1.00 98.25 105 VAL A N 1
ATOM 798 C CA . VAL A 1 105 ? -8.746 -5.859 -5.236 1.00 98.25 105 VAL A CA 1
ATOM 799 C C . VAL A 1 105 ? -7.954 -6.817 -4.346 1.00 98.25 105 VAL A C 1
ATOM 801 O O . VAL A 1 105 ? -7.243 -7.684 -4.849 1.00 98.25 105 VAL A O 1
ATOM 804 N N . ARG A 1 106 ? -8.106 -6.696 -3.022 1.00 98.06 106 ARG A N 1
ATOM 805 C CA . ARG A 1 106 ? -7.451 -7.600 -2.071 1.00 98.06 106 ARG A CA 1
ATOM 806 C C . ARG A 1 106 ? -7.884 -9.055 -2.282 1.00 98.06 106 ARG A C 1
ATOM 808 O O . ARG A 1 106 ? -7.035 -9.935 -2.274 1.00 98.06 106 ARG A O 1
ATOM 815 N N . GLU A 1 107 ? -9.175 -9.306 -2.483 1.00 98.12 107 GLU A N 1
ATOM 816 C CA . GLU A 1 107 ? -9.720 -10.639 -2.758 1.00 98.12 107 GLU A CA 1
ATOM 817 C C . GLU A 1 107 ? -9.095 -11.255 -4.018 1.00 98.12 107 GLU A C 1
ATOM 819 O O . GLU A 1 107 ? -8.635 -12.394 -3.963 1.00 98.12 107 GLU A O 1
ATOM 824 N N . LEU A 1 108 ? -9.030 -10.509 -5.127 1.00 97.94 108 LEU A N 1
ATOM 825 C CA . LEU A 1 108 ? -8.434 -10.975 -6.385 1.00 97.94 108 LEU A CA 1
ATOM 826 C C . LEU A 1 108 ? -6.960 -11.365 -6.206 1.00 97.94 108 LEU A C 1
ATOM 828 O O . LEU A 1 108 ? -6.542 -12.447 -6.629 1.00 97.94 108 LEU A O 1
ATOM 832 N N . VAL A 1 109 ? -6.181 -10.518 -5.528 1.00 97.00 109 VAL A N 1
ATOM 833 C CA . VAL A 1 109 ? -4.766 -10.788 -5.234 1.00 97.00 109 VAL A CA 1
ATOM 834 C C . VAL A 1 109 ? -4.602 -12.005 -4.320 1.00 97.00 109 VAL A C 1
ATOM 836 O O . VAL A 1 109 ? -3.780 -12.882 -4.614 1.00 97.00 109 VAL A O 1
ATOM 839 N N . ASP A 1 110 ? -5.380 -12.079 -3.234 1.00 95.38 110 ASP A N 1
ATOM 840 C CA . ASP A 1 110 ? -5.325 -13.171 -2.257 1.00 95.38 110 ASP A CA 1
ATOM 841 C C . ASP A 1 110 ? -5.690 -14.511 -2.923 1.00 95.38 110 ASP A C 1
ATOM 843 O O . ASP A 1 110 ? -4.982 -15.504 -2.740 1.00 95.38 110 ASP A O 1
ATOM 847 N N . HIS A 1 111 ? -6.736 -14.545 -3.760 1.00 95.44 111 HIS A N 1
ATOM 848 C CA . HIS A 1 111 ? -7.149 -15.740 -4.507 1.00 95.44 111 HIS A CA 1
ATOM 849 C C . HIS A 1 111 ? -6.114 -16.192 -5.539 1.00 95.44 111 HIS A C 1
ATOM 851 O O . HIS A 1 111 ? -5.921 -17.395 -5.735 1.00 95.44 111 HIS A O 1
ATOM 857 N N . ALA A 1 112 ? -5.437 -15.251 -6.196 1.00 95.00 112 ALA A N 1
ATOM 858 C CA . ALA A 1 112 ? -4.348 -15.566 -7.112 1.00 95.00 112 ALA A CA 1
ATOM 859 C C . ALA A 1 112 ? -3.069 -16.013 -6.373 1.00 95.00 112 ALA A C 1
ATOM 861 O O . ALA A 1 112 ? -2.167 -16.600 -6.982 1.00 95.00 112 ALA A O 1
ATOM 862 N N . GLY A 1 113 ? -2.991 -15.757 -5.062 1.00 93.88 113 GLY A N 1
ATOM 863 C CA . GLY A 1 113 ? -1.856 -16.089 -4.209 1.00 93.88 113 GLY A CA 1
ATOM 864 C C . GLY A 1 113 ? -0.602 -15.279 -4.534 1.00 93.88 113 GLY A C 1
ATOM 865 O O . GLY A 1 113 ? 0.496 -15.769 -4.277 1.00 93.88 113 GLY A O 1
ATOM 866 N N . ILE A 1 114 ? -0.766 -14.085 -5.112 1.00 93.62 114 ILE A N 1
ATOM 867 C CA . ILE A 1 114 ? 0.306 -13.288 -5.731 1.00 93.62 114 ILE A CA 1
ATOM 868 C C . ILE A 1 114 ? 1.057 -12.414 -4.725 1.00 93.62 114 ILE A C 1
ATOM 870 O O . ILE A 1 114 ? 2.242 -12.157 -4.904 1.00 93.62 114 ILE A O 1
ATOM 874 N N . GLY A 1 115 ? 0.394 -11.959 -3.666 1.00 94.88 115 GLY A N 1
ATOM 875 C CA . GLY A 1 115 ? 0.988 -10.970 -2.778 1.00 94.88 115 GLY A CA 1
ATOM 876 C C . GLY A 1 115 ? 0.166 -10.707 -1.533 1.00 94.88 115 GLY A C 1
ATOM 877 O O . GLY A 1 115 ? -0.768 -11.446 -1.225 1.00 94.88 115 GLY A O 1
ATOM 878 N N . TRP A 1 116 ? 0.534 -9.640 -0.832 1.00 97.06 116 TRP A N 1
ATOM 879 C CA . TRP A 1 116 ? -0.196 -9.128 0.322 1.00 97.06 116 TRP A CA 1
ATOM 880 C C . TRP A 1 116 ? -0.651 -7.702 0.057 1.00 97.06 116 TRP A C 1
ATOM 882 O O . TRP A 1 116 ? 0.169 -6.809 -0.163 1.00 97.06 116 TRP A O 1
ATOM 892 N N . THR A 1 117 ? -1.961 -7.486 0.110 1.00 97.75 117 THR A N 1
ATOM 893 C CA . THR A 1 117 ? -2.573 -6.208 -0.253 1.00 97.75 117 THR A CA 1
ATOM 894 C C . THR A 1 117 ? -3.049 -5.436 0.969 1.00 97.75 117 THR A C 1
ATOM 896 O O . THR A 1 117 ? -3.644 -5.993 1.894 1.00 97.75 117 THR A O 1
ATOM 899 N N . LYS A 1 118 ? -2.851 -4.117 0.940 1.00 98.44 118 LYS A N 1
ATOM 900 C CA . LYS A 1 118 ? -3.525 -3.167 1.830 1.00 98.44 118 LYS A CA 1
ATOM 901 C C . LYS A 1 118 ? -3.941 -1.914 1.075 1.00 98.44 118 LYS A C 1
ATOM 903 O O . LYS A 1 118 ? -3.305 -1.529 0.096 1.00 98.44 118 LYS A O 1
ATOM 908 N N . LEU A 1 119 ? -4.952 -1.212 1.577 1.00 98.06 119 LEU A N 1
ATOM 909 C CA . LEU A 1 119 ? -5.246 0.139 1.098 1.00 98.06 119 LEU A CA 1
ATOM 910 C C . LEU A 1 119 ? -4.068 1.097 1.362 1.00 98.06 119 LEU A C 1
ATOM 912 O O . LEU A 1 119 ? -3.281 0.907 2.302 1.00 98.06 119 LEU A O 1
ATOM 916 N N . THR A 1 120 ? -3.946 2.144 0.545 1.00 95.81 120 THR A N 1
ATOM 917 C CA . THR A 1 120 ? -2.967 3.221 0.744 1.00 95.81 120 THR A CA 1
ATOM 918 C C . THR A 1 120 ? -3.630 4.601 0.741 1.00 95.81 120 THR A C 1
ATOM 920 O O . THR A 1 120 ? -4.637 4.846 0.074 1.00 95.81 120 THR A O 1
ATOM 923 N N . GLY A 1 121 ? -3.087 5.519 1.542 1.00 95.25 121 GLY A N 1
ATOM 924 C CA . GLY A 1 121 ? -3.686 6.825 1.800 1.00 95.25 121 GLY A CA 1
ATOM 925 C C . GLY A 1 121 ? -4.925 6.749 2.700 1.00 95.25 121 GLY A C 1
ATOM 926 O O . GLY A 1 121 ? -4.965 5.991 3.663 1.00 95.25 121 GLY A O 1
ATOM 927 N N . ALA A 1 122 ? -5.927 7.582 2.408 1.00 94.44 122 ALA A N 1
ATOM 928 C CA . ALA A 1 122 ? -7.082 7.795 3.287 1.00 94.44 122 ALA A CA 1
ATOM 929 C C . ALA A 1 122 ? -8.096 6.636 3.331 1.00 94.44 122 ALA A C 1
ATOM 931 O O . ALA A 1 122 ? -8.917 6.607 4.242 1.00 94.44 122 ALA A O 1
ATOM 932 N N . GLY A 1 123 ? -8.075 5.728 2.349 1.00 95.44 123 GLY A N 1
ATOM 933 C CA . GLY A 1 123 ? -9.131 4.731 2.163 1.00 95.44 123 GLY A CA 1
ATOM 934 C C . GLY A 1 123 ? -10.399 5.295 1.497 1.00 95.44 123 GLY A C 1
ATOM 935 O O . GLY A 1 123 ? -10.355 6.338 0.844 1.00 95.44 123 GLY A O 1
ATOM 936 N N . GLY A 1 124 ? -11.520 4.578 1.600 1.00 96.50 124 GLY A N 1
ATOM 937 C CA . GLY A 1 124 ? -12.809 4.918 0.979 1.00 96.50 124 GLY A CA 1
ATOM 938 C C . GLY A 1 124 ? -12.862 4.708 -0.542 1.00 96.50 124 GLY A C 1
ATOM 939 O O . GLY A 1 124 ? -13.845 5.070 -1.180 1.00 96.50 124 GLY A O 1
ATOM 940 N N . GLY A 1 125 ? -11.807 4.140 -1.130 1.00 96.00 125 GLY A N 1
ATOM 941 C CA . GLY A 1 125 ? -11.558 4.090 -2.570 1.00 96.00 125 GLY A CA 1
ATOM 942 C C . GLY A 1 125 ? -10.085 4.374 -2.854 1.00 96.00 125 GLY A C 1
ATOM 943 O O . GLY A 1 125 ? -9.226 4.014 -2.048 1.00 96.00 125 GLY A O 1
ATOM 944 N N . GLY A 1 126 ? -9.783 5.074 -3.951 1.00 96.31 126 GLY A N 1
ATOM 945 C CA . GLY A 1 126 ? -8.401 5.369 -4.345 1.00 96.31 126 GLY A CA 1
ATOM 946 C C . GLY A 1 126 ? -7.596 4.093 -4.589 1.00 96.31 126 GLY A C 1
ATOM 947 O O . GLY A 1 126 ? -8.124 3.148 -5.169 1.00 96.31 126 GLY A O 1
ATOM 948 N N . CYS A 1 127 ? -6.346 4.042 -4.128 1.00 97.19 127 CYS A N 1
ATOM 949 C CA . CYS A 1 127 ? -5.447 2.941 -4.466 1.00 97.19 127 CYS A CA 1
ATOM 950 C C . CYS A 1 127 ? -5.264 1.908 -3.344 1.00 97.19 127 CYS A C 1
ATOM 952 O O . CYS A 1 127 ? -5.294 2.222 -2.149 1.00 97.19 127 CYS A O 1
ATOM 954 N N . ALA A 1 128 ? -4.970 0.678 -3.753 1.00 97.75 128 ALA A N 1
ATOM 955 C CA . ALA A 1 128 ? -4.382 -0.363 -2.924 1.00 97.75 128 ALA A CA 1
ATOM 956 C C . ALA A 1 128 ? -2.941 -0.636 -3.371 1.00 97.75 128 ALA A C 1
ATOM 958 O O . ALA A 1 128 ? -2.621 -0.515 -4.550 1.00 97.75 128 ALA A O 1
ATOM 959 N N . ILE A 1 129 ? -2.084 -1.006 -2.422 1.00 97.69 129 ILE A N 1
ATOM 960 C CA . ILE A 1 129 ? -0.724 -1.485 -2.680 1.00 97.69 129 ILE A CA 1
ATOM 961 C C . ILE A 1 129 ? -0.647 -2.971 -2.363 1.00 97.69 129 ILE A C 1
ATOM 963 O O . ILE A 1 129 ? -1.180 -3.421 -1.345 1.00 97.69 129 ILE A O 1
ATOM 967 N N . THR A 1 130 ? 0.045 -3.713 -3.214 1.00 97.38 130 THR A N 1
ATOM 968 C CA . THR A 1 130 ? 0.304 -5.140 -3.056 1.00 97.38 130 THR A CA 1
ATOM 969 C C . THR A 1 130 ? 1.801 -5.374 -3.070 1.00 97.38 130 THR A C 1
ATOM 971 O O . THR A 1 130 ? 2.442 -5.057 -4.065 1.00 97.38 130 THR A O 1
ATOM 974 N N . LEU A 1 131 ? 2.342 -5.947 -1.996 1.00 95.38 131 LEU A N 1
ATOM 975 C CA . LEU A 1 131 ? 3.698 -6.495 -2.003 1.00 95.38 131 LEU A CA 1
ATOM 976 C C . LEU A 1 131 ? 3.660 -7.842 -2.720 1.00 95.38 131 LEU A C 1
ATOM 978 O O . LEU A 1 131 ? 2.958 -8.751 -2.262 1.00 95.38 131 LEU A O 1
ATOM 982 N N . LEU A 1 132 ? 4.355 -7.946 -3.850 1.00 93.31 132 LEU A N 1
ATOM 983 C CA . LEU A 1 132 ? 4.425 -9.175 -4.634 1.00 93.31 132 LEU A CA 1
ATOM 984 C C . LEU A 1 132 ? 5.299 -10.203 -3.913 1.00 93.31 132 LEU A C 1
ATOM 986 O O . LEU A 1 132 ? 6.321 -9.855 -3.332 1.00 93.31 132 LEU A O 1
ATOM 990 N N . LYS A 1 133 ? 4.885 -11.470 -3.940 1.00 91.81 133 LYS A N 1
ATOM 991 C CA . LYS A 1 133 ? 5.715 -12.575 -3.455 1.00 91.81 133 LYS A CA 1
ATOM 992 C C . LYS A 1 133 ? 6.906 -12.812 -4.388 1.00 91.81 133 LYS A C 1
ATOM 994 O O . LYS A 1 133 ? 6.793 -12.533 -5.587 1.00 91.81 133 LYS A O 1
ATOM 999 N N . PRO A 1 134 ? 7.983 -13.439 -3.890 1.00 85.25 134 PRO A N 1
ATOM 1000 C CA . PRO A 1 134 ? 8.985 -14.032 -4.761 1.00 85.25 134 PRO A CA 1
ATOM 1001 C C . PRO A 1 134 ? 8.338 -15.078 -5.682 1.00 85.25 134 PRO A C 1
ATOM 1003 O O . PRO A 1 134 ? 7.309 -15.676 -5.351 1.00 85.25 134 PRO A O 1
ATOM 1006 N N . ASP A 1 135 ? 8.926 -15.287 -6.858 1.00 83.94 135 ASP A N 1
ATOM 1007 C CA . ASP A 1 135 ? 8.569 -16.370 -7.786 1.00 83.94 135 ASP A CA 1
ATOM 1008 C C . ASP A 1 135 ? 7.107 -16.412 -8.265 1.00 83.94 135 ASP A C 1
ATOM 1010 O O . ASP A 1 135 ? 6.582 -17.458 -8.676 1.00 83.94 135 ASP A O 1
ATOM 1014 N N . VAL A 1 136 ? 6.416 -15.268 -8.284 1.00 87.00 136 VAL A N 1
ATOM 1015 C CA . VAL A 1 136 ? 5.074 -15.209 -8.866 1.00 87.00 136 VAL A CA 1
ATOM 1016 C C . VAL A 1 136 ? 5.155 -15.529 -10.360 1.00 87.00 136 VAL A C 1
ATOM 1018 O O . VAL A 1 136 ? 5.749 -14.810 -11.162 1.00 87.00 136 VAL A O 1
ATOM 1021 N N . SER A 1 137 ? 4.499 -16.617 -10.771 1.00 92.19 137 SER A N 1
ATOM 1022 C CA . SER A 1 137 ? 4.484 -17.011 -12.179 1.00 92.19 137 SER A CA 1
ATOM 1023 C C . SER A 1 137 ? 3.863 -15.916 -13.060 1.00 92.19 137 SER A C 1
ATOM 1025 O O . SER A 1 137 ? 2.755 -15.447 -12.779 1.00 92.19 137 SER A O 1
ATOM 1027 N N . LYS A 1 138 ? 4.499 -15.611 -14.198 1.00 92.00 138 LYS A N 1
ATOM 1028 C CA . LYS A 1 138 ? 3.984 -14.648 -15.195 1.00 92.00 138 LYS A CA 1
ATOM 1029 C C . LYS A 1 138 ? 2.552 -14.951 -15.650 1.00 92.00 138 LYS A C 1
ATOM 1031 O O . LYS A 1 138 ? 1.801 -14.040 -15.967 1.00 92.00 138 LYS A O 1
ATOM 1036 N N . ALA A 1 139 ? 2.159 -16.226 -15.678 1.00 94.62 139 ALA A N 1
ATOM 1037 C CA . ALA A 1 139 ? 0.799 -16.628 -16.035 1.00 94.62 139 ALA A CA 1
ATOM 1038 C C . ALA A 1 139 ? -0.246 -16.181 -14.996 1.00 94.62 139 ALA A C 1
ATOM 1040 O O . ALA A 1 139 ? -1.335 -15.760 -15.376 1.00 94.62 139 ALA A O 1
ATOM 1041 N N . ARG A 1 140 ? 0.083 -16.247 -13.697 1.00 94.50 140 ARG A N 1
ATOM 1042 C CA . ARG A 1 140 ? -0.797 -15.759 -12.624 1.00 94.50 140 ARG A CA 1
ATOM 1043 C C . ARG A 1 140 ? -0.902 -14.238 -12.637 1.00 94.50 140 ARG A C 1
ATOM 1045 O O . ARG A 1 140 ? -2.019 -13.747 -12.539 1.00 94.50 140 ARG A O 1
ATOM 1052 N N . LEU A 1 141 ? 0.217 -13.525 -12.813 1.00 93.56 141 LEU A N 1
ATOM 1053 C CA . LEU A 1 141 ? 0.213 -12.058 -12.933 1.00 93.56 141 LEU A CA 1
ATOM 1054 C C . LEU A 1 141 ? -0.669 -11.599 -14.092 1.00 93.56 141 LEU A C 1
ATOM 1056 O O . LEU A 1 141 ? -1.632 -10.885 -13.857 1.00 93.56 141 LEU A O 1
ATOM 1060 N N . ARG A 1 142 ? -0.460 -12.139 -15.299 1.00 94.62 142 ARG A N 1
ATOM 1061 C CA . ARG A 1 142 ? -1.291 -11.810 -16.471 1.00 94.62 142 ARG A CA 1
ATOM 1062 C C . ARG A 1 142 ? -2.776 -12.076 -16.258 1.00 94.62 142 ARG A C 1
ATOM 1064 O O . ARG A 1 142 ? -3.608 -11.319 -16.741 1.00 94.62 142 ARG A O 1
ATOM 1071 N N . LYS A 1 143 ? -3.116 -13.162 -15.557 1.00 96.56 143 LYS A N 1
ATOM 1072 C CA . LYS A 1 143 ? -4.511 -13.454 -15.228 1.00 96.56 143 LYS A CA 1
ATOM 1073 C C . LYS A 1 143 ? -5.083 -12.406 -14.271 1.00 96.56 143 LYS A C 1
ATOM 1075 O O . LYS A 1 143 ? -6.156 -11.890 -14.542 1.00 96.56 143 LYS A O 1
ATOM 1080 N N . LEU A 1 144 ? -4.362 -12.070 -13.198 1.00 96.50 144 LEU A N 1
ATOM 1081 C CA . LEU A 1 144 ? -4.772 -11.009 -12.276 1.00 96.50 144 LEU A CA 1
ATOM 1082 C C . LEU A 1 144 ? -4.914 -9.669 -13.006 1.00 96.50 144 LEU A C 1
ATOM 1084 O O . LEU A 1 144 ? -5.884 -8.960 -12.787 1.00 96.50 144 LEU A O 1
ATOM 1088 N N . GLU A 1 145 ? -3.969 -9.322 -13.876 1.00 95.56 145 GLU A N 1
ATOM 1089 C CA . GLU A 1 145 ? -4.018 -8.098 -14.676 1.00 95.56 145 GLU A CA 1
ATOM 1090 C C . GLU A 1 145 ? -5.273 -8.029 -15.547 1.00 95.56 145 GLU A C 1
ATOM 1092 O O . GLU A 1 145 ? -5.860 -6.955 -15.651 1.00 95.56 145 GLU A O 1
ATOM 1097 N N . GLN A 1 146 ? -5.679 -9.155 -16.140 1.00 97.31 146 GLN A N 1
ATOM 1098 C CA . GLN A 1 146 ? -6.910 -9.259 -16.915 1.00 97.31 146 GLN A CA 1
ATOM 1099 C C . GLN A 1 146 ? -8.153 -9.137 -16.025 1.00 97.31 146 GLN A C 1
ATOM 1101 O O . GLN A 1 146 ? -9.034 -8.344 -16.337 1.00 97.31 146 GLN A O 1
ATOM 1106 N N . ASP A 1 147 ? -8.192 -9.851 -14.894 1.00 97.88 147 ASP A N 1
ATOM 1107 C CA . ASP A 1 147 ? -9.293 -9.761 -13.924 1.00 97.88 147 ASP A CA 1
ATOM 1108 C C . ASP A 1 147 ? -9.454 -8.313 -13.402 1.00 97.88 147 ASP A C 1
ATOM 1110 O O . ASP A 1 147 ? -10.568 -7.831 -13.197 1.00 97.88 147 ASP A O 1
ATOM 1114 N N . LEU A 1 148 ? -8.340 -7.591 -13.216 1.00 97.81 148 LEU A N 1
ATOM 1115 C CA . LEU A 1 148 ? -8.343 -6.187 -12.810 1.00 97.81 148 LEU A CA 1
ATOM 1116 C C . LEU A 1 148 ? -8.887 -5.260 -13.910 1.00 97.81 148 LEU A C 1
ATOM 1118 O O . LEU A 1 148 ? -9.704 -4.382 -13.618 1.00 97.81 148 LEU A O 1
ATOM 1122 N N . ASP A 1 149 ? -8.455 -5.454 -15.158 1.00 97.62 149 ASP A N 1
ATOM 1123 C CA . ASP A 1 149 ? -8.910 -4.654 -16.301 1.00 97.62 149 ASP A CA 1
ATOM 1124 C C . ASP A 1 149 ? -10.411 -4.859 -16.565 1.00 97.62 149 ASP A C 1
ATOM 1126 O O . ASP A 1 149 ? -11.144 -3.888 -16.772 1.00 97.62 149 ASP A O 1
ATOM 1130 N N . ASP A 1 150 ? -10.891 -6.103 -16.477 1.00 98.06 150 ASP A N 1
ATOM 1131 C CA . ASP A 1 150 ? -12.301 -6.464 -16.667 1.00 98.06 150 ASP A CA 1
ATOM 1132 C C . ASP A 1 150 ? -13.221 -5.800 -15.618 1.00 98.06 150 ASP A C 1
ATOM 1134 O O . ASP A 1 150 ? -14.375 -5.472 -15.908 1.00 98.06 150 ASP A O 1
ATOM 1138 N N . GLU A 1 151 ? -12.713 -5.537 -14.406 1.00 98.06 151 GLU A N 1
ATOM 1139 C CA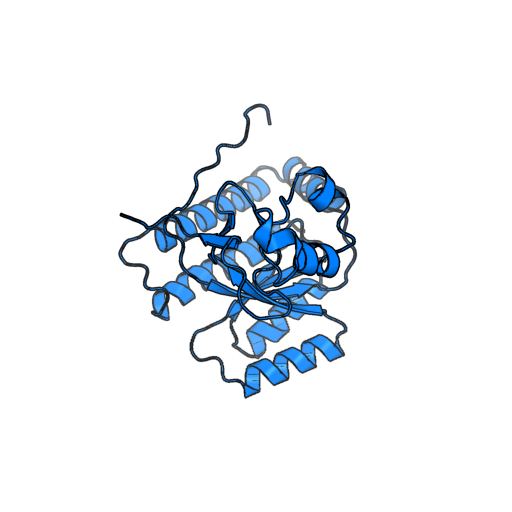 . GLU A 1 151 ? -13.430 -4.830 -13.330 1.00 98.06 151 GLU A CA 1
ATOM 1140 C C . GLU A 1 151 ? -13.200 -3.299 -13.318 1.00 98.06 151 GLU A C 1
ATOM 1142 O O . GLU A 1 151 ? -13.681 -2.574 -12.424 1.00 98.06 151 GLU A O 1
ATOM 1147 N N . GLY A 1 152 ? -12.506 -2.782 -14.338 1.00 97.88 152 GLY A N 1
ATOM 1148 C CA . GLY A 1 152 ? -12.275 -1.354 -14.557 1.00 97.88 152 GLY A CA 1
ATOM 1149 C C . GLY A 1 152 ? -11.299 -0.732 -13.560 1.00 97.88 152 GLY A C 1
ATOM 1150 O O . GLY A 1 152 ? -11.472 0.426 -13.167 1.00 97.8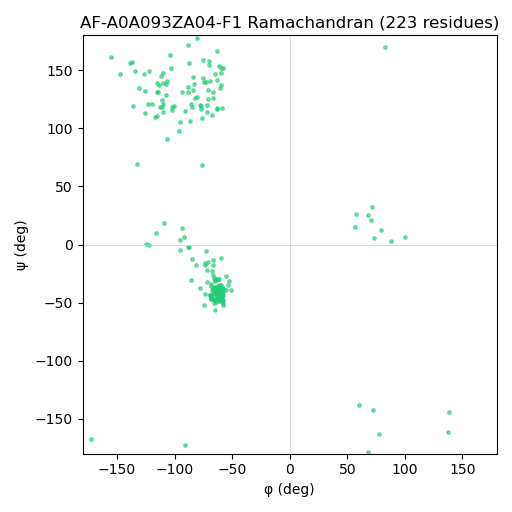8 152 GLY A O 1
ATOM 1151 N N . TYR A 1 153 ? -10.321 -1.506 -13.096 1.00 98.25 153 TYR A N 1
ATOM 1152 C CA . TYR A 1 153 ? -9.220 -1.020 -12.273 1.00 98.25 153 TYR A CA 1
ATOM 1153 C C . TYR A 1 153 ? -8.059 -0.519 -13.133 1.00 98.25 153 TYR A C 1
ATOM 1155 O O . TYR A 1 153 ? -7.902 -0.921 -14.280 1.00 98.25 153 TYR A O 1
ATOM 1163 N N . GLU A 1 154 ? -7.230 0.364 -12.577 1.00 97.12 154 GLU A N 1
ATOM 1164 C CA . GLU A 1 154 ? -5.991 0.802 -13.226 1.00 97.12 154 GLU A CA 1
ATOM 1165 C C . GLU A 1 154 ? -4.793 0.329 -12.408 1.00 97.12 154 GLU A C 1
ATOM 1167 O O . GLU A 1 154 ? -4.763 0.490 -11.188 1.00 97.12 154 GLU A O 1
ATOM 1172 N N . LYS A 1 155 ? -3.811 -0.277 -13.073 1.00 94.12 155 LYS A N 1
ATOM 1173 C CA . LYS A 1 155 ? -2.642 -0.891 -12.443 1.00 94.12 155 LYS A CA 1
ATOM 1174 C C . LYS A 1 155 ? -1.364 -0.127 -12.771 1.00 94.12 155 LYS A C 1
ATOM 1176 O O . LYS A 1 155 ? -1.185 0.342 -13.891 1.00 94.12 155 LYS A O 1
ATOM 1181 N N . PHE A 1 156 ? -0.459 -0.075 -11.803 1.00 92.12 156 PHE A N 1
ATOM 1182 C CA . PHE A 1 156 ? 0.890 0.452 -11.952 1.00 92.12 156 PHE A CA 1
ATOM 1183 C C . PHE A 1 156 ? 1.859 -0.500 -11.255 1.00 92.12 156 PHE A C 1
ATOM 1185 O O . PHE A 1 156 ? 1.753 -0.730 -10.049 1.00 92.12 156 PHE A O 1
ATOM 1192 N N . GLU A 1 157 ? 2.796 -1.059 -12.010 1.00 87.44 157 GLU A N 1
ATOM 1193 C CA . GLU A 1 157 ? 3.913 -1.810 -11.440 1.00 87.44 157 GLU A CA 1
ATOM 1194 C C . GLU A 1 157 ? 5.017 -0.832 -11.049 1.00 87.44 157 GLU A C 1
ATOM 1196 O O . GLU A 1 157 ? 5.346 0.088 -11.802 1.00 87.44 157 GLU A O 1
ATOM 1201 N N . THR A 1 158 ? 5.556 -0.983 -9.844 1.00 87.69 158 THR A N 1
ATOM 1202 C CA . THR A 1 158 ? 6.601 -0.095 -9.340 1.00 87.69 158 THR A CA 1
ATOM 1203 C C . THR A 1 158 ? 7.450 -0.788 -8.283 1.00 87.69 158 THR A C 1
ATOM 1205 O O . THR A 1 158 ? 7.032 -1.773 -7.679 1.00 87.69 158 THR A O 1
ATOM 1208 N N . THR A 1 159 ? 8.632 -0.244 -8.028 1.00 86.62 159 THR A N 1
ATOM 1209 C CA . THR A 1 159 ? 9.507 -0.676 -6.941 1.00 86.62 159 THR A CA 1
ATOM 1210 C C . THR A 1 159 ? 9.550 0.424 -5.890 1.00 86.62 159 THR A C 1
ATOM 1212 O O . THR A 1 159 ? 9.856 1.578 -6.193 1.00 86.62 159 THR A O 1
ATOM 1215 N N . LEU A 1 160 ? 9.224 0.087 -4.643 1.00 87.25 160 LEU A N 1
ATOM 1216 C CA . LEU A 1 160 ? 9.446 0.981 -3.506 1.00 87.25 160 LEU A CA 1
ATOM 1217 C C . LEU A 1 160 ? 10.887 0.830 -3.021 1.00 87.25 160 LEU A C 1
ATOM 1219 O O . LEU A 1 160 ? 11.405 -0.276 -3.027 1.00 87.25 160 LEU A O 1
ATOM 1223 N N . GLY A 1 161 ? 11.505 1.924 -2.572 1.00 83.00 161 GLY A N 1
ATOM 1224 C CA . GLY A 1 161 ? 12.920 1.915 -2.182 1.00 83.00 161 GLY A CA 1
ATOM 1225 C C . GLY A 1 161 ? 13.879 2.195 -3.336 1.00 83.00 161 GLY A C 1
ATOM 1226 O O . GLY A 1 161 ? 15.084 2.180 -3.129 1.00 83.00 161 GLY A O 1
ATOM 1227 N N . GLY A 1 162 ? 13.343 2.481 -4.528 1.00 79.56 162 GLY A N 1
ATOM 1228 C CA . GLY A 1 162 ? 14.134 2.912 -5.673 1.00 79.56 162 GLY A CA 1
ATOM 1229 C C . GLY A 1 162 ? 14.847 4.243 -5.438 1.00 79.56 162 GLY A C 1
ATOM 1230 O O . GLY A 1 162 ? 14.552 4.996 -4.505 1.00 79.56 162 GLY A O 1
ATOM 1231 N N . ASP A 1 163 ? 15.787 4.527 -6.328 1.00 79.25 163 ASP A N 1
ATOM 1232 C CA . ASP A 1 163 ? 16.671 5.676 -6.204 1.00 79.25 163 ASP A CA 1
ATOM 1233 C C . ASP A 1 163 ? 15.928 7.012 -6.297 1.00 79.25 163 ASP A C 1
ATOM 1235 O O . ASP A 1 163 ? 14.947 7.183 -7.028 1.00 79.25 163 ASP A O 1
ATOM 1239 N N . GLY A 1 164 ? 16.438 7.995 -5.558 1.00 74.88 164 GLY A N 1
ATOM 1240 C CA . GLY A 1 164 ? 15.969 9.367 -5.652 1.00 74.88 164 GLY A CA 1
ATOM 1241 C C . GLY A 1 164 ? 16.490 10.052 -6.914 1.00 74.88 164 GLY A C 1
ATOM 1242 O O . GLY A 1 164 ? 17.516 9.677 -7.484 1.00 74.88 164 GLY A O 1
ATOM 1243 N N . VAL A 1 165 ? 15.799 11.114 -7.326 1.00 71.44 165 VAL A N 1
ATOM 1244 C CA . VAL A 1 165 ? 16.278 11.990 -8.397 1.00 71.44 165 VAL A CA 1
ATOM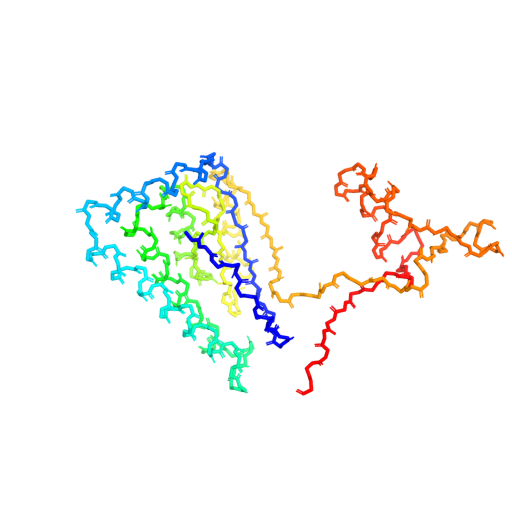 1245 C C . VAL A 1 165 ? 17.468 12.808 -7.892 1.00 71.44 165 VAL A C 1
ATOM 1247 O O . VAL A 1 165 ? 17.360 13.518 -6.890 1.00 71.44 165 VAL A O 1
ATOM 1250 N N . GLY A 1 166 ? 18.585 12.739 -8.615 1.00 68.31 166 GLY A N 1
ATOM 1251 C CA . GLY A 1 166 ? 19.764 13.572 -8.423 1.00 68.31 166 GLY A CA 1
ATOM 1252 C C . GLY A 1 166 ? 20.111 14.349 -9.693 1.00 68.31 166 GLY A C 1
ATOM 1253 O O . GLY A 1 166 ? 19.891 13.893 -10.816 1.00 68.31 166 GLY A O 1
ATOM 1254 N N . VAL A 1 167 ? 20.684 15.536 -9.517 1.00 68.75 167 VAL A N 1
ATOM 1255 C CA . VAL A 1 167 ? 21.217 16.337 -10.622 1.00 68.75 167 VAL A CA 1
ATOM 1256 C C . VAL A 1 167 ? 22.671 16.679 -10.334 1.00 68.75 167 VAL A C 1
ATOM 1258 O O . VAL A 1 167 ? 23.007 17.100 -9.223 1.00 68.75 167 VAL A O 1
ATOM 1261 N N . LEU A 1 168 ? 23.546 16.480 -11.318 1.00 61.69 168 LEU A N 1
ATOM 1262 C CA . LEU A 1 168 ? 24.916 16.969 -11.230 1.00 61.69 168 LEU A CA 1
ATOM 1263 C C . LEU A 1 168 ? 24.876 18.490 -11.379 1.00 61.69 168 LEU A C 1
ATOM 1265 O O . LEU A 1 168 ? 24.376 19.007 -12.374 1.00 61.69 168 LEU A O 1
ATOM 1269 N N . TRP A 1 169 ? 25.355 19.206 -10.362 1.00 56.97 169 TRP A N 1
ATOM 1270 C CA . TRP A 1 169 ? 25.418 20.664 -10.391 1.00 56.97 169 TRP A CA 1
ATOM 1271 C C . TRP A 1 169 ? 26.745 21.143 -11.006 1.00 56.97 169 TRP A C 1
ATOM 1273 O O . TRP A 1 169 ? 27.802 20.698 -10.546 1.00 56.97 169 TRP A O 1
ATOM 1283 N N . PRO A 1 170 ? 26.723 22.090 -11.968 1.00 63.44 170 PRO A N 1
ATOM 1284 C CA . PRO A 1 170 ? 25.544 22.750 -12.544 1.00 63.44 170 PRO A CA 1
ATOM 1285 C C . PRO A 1 170 ? 24.768 21.856 -13.527 1.00 63.44 170 PRO A C 1
ATOM 1287 O O . PRO A 1 170 ? 25.363 21.095 -14.288 1.00 63.44 170 PRO A O 1
ATOM 1290 N N . ALA A 1 171 ? 23.433 21.976 -13.510 1.00 65.88 171 ALA A N 1
ATOM 1291 C CA . ALA A 1 171 ? 22.491 21.152 -14.276 1.00 65.88 171 ALA A CA 1
ATOM 1292 C C . ALA A 1 171 ? 22.456 21.549 -15.761 1.00 65.88 171 ALA A C 1
ATOM 1294 O O . ALA A 1 171 ? 21.484 22.118 -16.259 1.00 65.88 171 ALA A O 1
ATOM 1295 N N . VAL A 1 172 ? 23.554 21.278 -16.455 1.00 68.19 172 VAL A N 1
ATOM 1296 C CA . VAL A 1 172 ? 23.793 21.677 -17.840 1.00 68.19 172 VAL A CA 1
ATOM 1297 C C . VAL A 1 172 ? 23.576 20.481 -18.758 1.00 68.19 172 VAL A C 1
ATOM 1299 O O . VAL A 1 172 ? 24.285 19.482 -18.649 1.00 68.19 172 VAL A O 1
ATOM 1302 N N . LEU A 1 173 ? 22.610 20.565 -19.671 1.00 66.44 173 LEU A N 1
ATOM 1303 C CA . LEU A 1 173 ? 22.376 19.545 -20.690 1.00 66.44 173 LEU A CA 1
ATOM 1304 C C . LEU A 1 173 ? 23.202 19.808 -21.945 1.00 66.44 173 LEU A C 1
ATOM 1306 O O . LEU A 1 173 ? 23.191 20.911 -22.481 1.00 66.44 173 LEU A O 1
ATOM 1310 N N . LYS A 1 174 ? 23.813 18.749 -22.467 1.00 61.53 174 LYS A N 1
ATOM 1311 C CA . LYS A 1 174 ? 24.372 18.708 -23.817 1.00 61.53 174 LYS A CA 1
ATOM 1312 C C . LYS A 1 174 ? 23.497 17.772 -24.654 1.00 61.53 174 LYS A C 1
ATOM 1314 O O . LYS A 1 174 ? 23.352 16.604 -24.299 1.00 61.53 174 LYS A O 1
ATOM 1319 N N . ASN A 1 175 ? 22.802 18.305 -25.658 1.00 60.84 175 ASN A N 1
ATOM 1320 C CA . ASN A 1 175 ? 21.785 17.610 -26.461 1.00 60.84 175 ASN A CA 1
ATOM 1321 C C . ASN A 1 175 ? 22.232 17.310 -27.912 1.00 60.84 175 ASN A C 1
ATOM 1323 O O . ASN A 1 175 ? 21.381 17.083 -28.770 1.00 60.84 175 ASN A O 1
ATOM 1327 N N . GLY A 1 176 ? 23.530 17.332 -28.203 1.00 58.12 176 GLY A N 1
ATOM 1328 C CA . GLY A 1 176 ? 24.104 17.187 -29.542 1.00 58.12 176 GLY A CA 1
ATOM 1329 C C . GLY A 1 176 ? 23.870 18.395 -30.456 1.00 58.12 176 GLY A C 1
ATOM 1330 O O . GLY A 1 176 ? 23.875 18.245 -31.676 1.00 58.12 176 GLY A O 1
ATOM 1331 N N . THR A 1 177 ? 23.598 19.572 -29.888 1.00 60.06 177 THR A N 1
ATOM 1332 C CA . THR A 1 177 ? 23.291 20.815 -30.621 1.00 60.06 177 THR A CA 1
ATOM 1333 C C . THR A 1 177 ? 24.472 21.779 -30.636 1.00 60.06 177 THR A C 1
ATOM 1335 O O . THR A 1 177 ? 25.343 21.673 -29.784 1.00 60.06 177 THR A O 1
ATOM 1338 N N . ASP A 1 178 ? 24.469 22.771 -31.534 1.00 57.38 178 ASP A N 1
ATOM 1339 C CA . ASP A 1 178 ? 25.504 23.825 -31.576 1.00 57.38 178 ASP A CA 1
ATOM 1340 C C . ASP A 1 178 ? 25.654 24.562 -30.219 1.00 57.38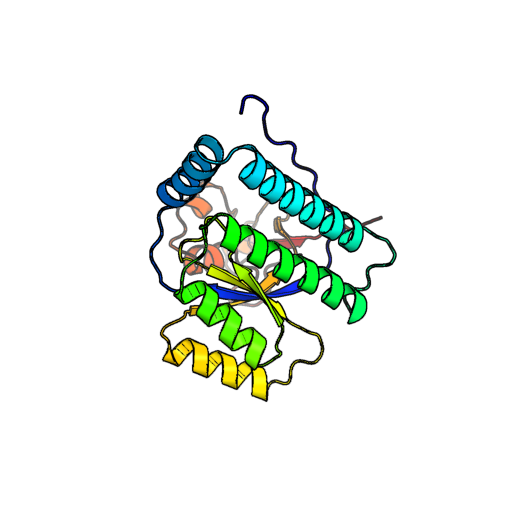 178 ASP A C 1
ATOM 1342 O O . ASP A 1 178 ? 26.737 25.020 -29.867 1.00 57.38 178 ASP A O 1
ATOM 1346 N N . GLU A 1 179 ? 24.587 24.613 -29.408 1.00 59.81 179 GLU A N 1
ATOM 1347 C CA . GLU A 1 179 ? 24.590 25.159 -28.037 1.00 59.81 179 GLU A CA 1
ATOM 1348 C C . GLU A 1 179 ? 25.438 24.335 -27.039 1.00 59.81 179 GLU A C 1
ATOM 1350 O O . GLU A 1 179 ? 25.827 24.836 -25.982 1.00 59.81 179 GLU A O 1
ATOM 1355 N N . ASP A 1 180 ? 25.769 23.080 -27.352 1.00 62.78 180 ASP A N 1
ATOM 1356 C CA . ASP A 1 180 ? 26.610 22.223 -26.508 1.00 62.78 180 ASP A CA 1
ATOM 1357 C C . ASP A 1 180 ? 28.077 22.666 -26.513 1.00 62.78 180 ASP A C 1
ATOM 1359 O O . ASP A 1 180 ? 28.770 22.527 -25.495 1.00 62.78 180 ASP A O 1
ATOM 1363 N N . ASP A 1 181 ? 28.528 23.215 -27.646 1.00 58.88 181 ASP A N 1
ATOM 1364 C CA . ASP A 1 181 ? 29.867 23.779 -27.832 1.00 58.88 181 ASP A CA 1
ATOM 1365 C C . ASP A 1 181 ? 30.021 25.112 -27.074 1.00 58.88 181 ASP A C 1
ATOM 1367 O O . ASP A 1 181 ? 31.129 25.486 -26.684 1.00 58.88 181 ASP A O 1
ATOM 1371 N N . GLU A 1 182 ? 28.901 25.781 -26.774 1.00 59.44 182 GLU A N 1
ATOM 1372 C CA . GLU A 1 182 ? 28.814 26.988 -25.937 1.00 59.44 182 GLU A CA 1
ATOM 1373 C C . GLU A 1 182 ? 28.518 26.684 -24.459 1.00 59.44 182 GLU A C 1
ATOM 1375 O O . GLU A 1 182 ? 28.218 27.578 -23.668 1.00 59.44 182 GLU A O 1
ATOM 1380 N N . GLY A 1 183 ? 28.663 25.423 -24.053 1.00 60.94 183 GLY A N 1
ATOM 1381 C CA . GLY A 1 183 ? 28.575 25.027 -22.656 1.00 60.94 183 GLY A CA 1
ATOM 1382 C C . GLY A 1 183 ? 27.241 24.430 -22.241 1.00 60.94 183 GLY A C 1
ATOM 1383 O O . GLY A 1 183 ? 27.138 24.125 -21.066 1.00 60.94 183 GLY A O 1
ATOM 1384 N N . GLY A 1 184 ? 26.296 24.176 -23.154 1.00 66.69 184 GLY A N 1
ATOM 1385 C CA . GLY A 1 184 ? 25.055 23.431 -22.909 1.00 66.69 184 GLY A CA 1
ATOM 1386 C C . GLY A 1 184 ? 23.908 24.244 -22.289 1.00 66.69 184 GLY A C 1
ATOM 1387 O O . GLY A 1 184 ? 24.072 25.375 -21.839 1.00 66.69 184 GLY A O 1
ATOM 1388 N N . VAL A 1 185 ? 22.712 23.652 -22.250 1.00 68.00 185 VAL A N 1
ATOM 1389 C CA . VAL A 1 185 ? 21.482 24.298 -21.763 1.00 68.00 185 VAL A CA 1
ATOM 1390 C C . VAL A 1 185 ? 21.289 24.041 -20.272 1.00 68.00 185 VAL A C 1
ATOM 1392 O O . VAL A 1 185 ? 21.025 22.913 -19.858 1.00 68.00 185 VAL A O 1
ATOM 1395 N N . GLU A 1 186 ? 21.346 25.095 -19.459 1.00 74.19 186 GLU A N 1
ATOM 1396 C CA . GLU A 1 186 ? 21.008 25.022 -18.033 1.00 74.19 186 GLU A CA 1
ATOM 1397 C C . GLU A 1 186 ? 19.496 24.832 -17.828 1.00 74.19 186 GLU A C 1
ATOM 1399 O O . GLU A 1 186 ? 18.676 25.533 -18.437 1.00 74.19 186 GLU A O 1
ATOM 1404 N N . ILE A 1 187 ? 19.112 23.890 -16.963 1.00 72.56 187 ILE A N 1
ATOM 1405 C CA . ILE A 1 187 ? 17.721 23.726 -16.523 1.00 72.56 187 ILE A CA 1
ATOM 1406 C C . ILE A 1 187 ? 17.525 24.465 -15.203 1.00 72.56 187 ILE A C 1
ATOM 1408 O O . ILE A 1 187 ? 17.928 23.992 -14.142 1.00 72.56 187 ILE A O 1
ATOM 1412 N N . ASP A 1 188 ? 16.860 25.610 -15.272 1.00 74.50 188 ASP A N 1
ATOM 1413 C CA . ASP A 1 188 ? 16.445 26.370 -14.098 1.00 74.50 188 ASP A CA 1
ATOM 1414 C C . ASP A 1 188 ? 15.056 25.935 -13.576 1.00 74.50 188 ASP A C 1
ATOM 1416 O O . ASP A 1 188 ? 14.322 25.145 -14.185 1.00 74.50 188 ASP A O 1
ATOM 1420 N N . GLN A 1 189 ? 14.690 26.469 -12.408 1.00 72.62 189 GLN A N 1
ATOM 1421 C CA . GLN A 1 189 ? 13.407 26.203 -11.756 1.00 72.62 189 GLN A CA 1
ATOM 1422 C C . GLN A 1 189 ? 12.205 26.606 -12.626 1.00 72.62 189 GLN A C 1
ATOM 1424 O O . GLN A 1 189 ? 11.168 25.945 -12.582 1.00 72.62 189 GLN A O 1
ATOM 1429 N N . GLU A 1 190 ? 12.317 27.683 -13.405 1.00 78.44 190 GLU A N 1
ATOM 1430 C CA . GLU A 1 190 ? 11.218 28.200 -14.221 1.00 78.44 190 GLU A CA 1
ATOM 1431 C C . GLU A 1 190 ? 10.902 27.248 -15.378 1.00 78.44 190 GLU A C 1
ATOM 1433 O O . GLU A 1 190 ? 9.736 26.911 -15.603 1.00 78.44 190 GLU A O 1
ATOM 1438 N N . LYS A 1 191 ? 11.929 26.730 -16.060 1.00 77.25 191 LYS A N 1
ATOM 1439 C CA . LYS A 1 191 ? 11.776 25.697 -17.094 1.00 77.25 191 LYS A CA 1
ATOM 1440 C C . LYS A 1 191 ? 11.092 24.452 -16.536 1.00 77.25 191 LYS A C 1
ATOM 1442 O O . LYS A 1 191 ? 10.180 23.934 -17.178 1.00 77.25 191 LYS A O 1
ATOM 1447 N N . PHE A 1 192 ? 11.483 24.005 -15.339 1.00 76.81 192 PHE A N 1
ATOM 1448 C CA . PHE A 1 192 ? 10.874 22.839 -14.693 1.00 76.81 192 PHE A CA 1
ATOM 1449 C C . PHE A 1 192 ? 9.393 23.058 -14.368 1.00 76.81 192 PHE A C 1
ATOM 1451 O O . PHE A 1 192 ? 8.558 22.216 -14.691 1.00 76.81 192 PHE A O 1
ATOM 1458 N N . LEU A 1 193 ? 9.045 24.204 -13.776 1.00 79.06 193 LEU A N 1
ATOM 1459 C C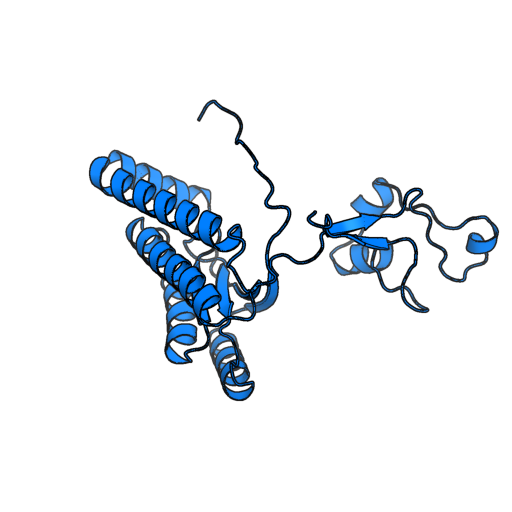A . LEU A 1 193 ? 7.659 24.524 -13.413 1.00 79.06 193 LEU A CA 1
ATOM 1460 C C . LEU A 1 193 ? 6.743 24.711 -14.632 1.00 79.06 193 LEU A C 1
ATOM 1462 O O . LEU A 1 193 ? 5.540 24.477 -14.526 1.00 79.06 193 LEU A O 1
ATOM 1466 N N . ASN A 1 194 ? 7.299 25.104 -15.780 1.00 87.12 194 ASN A N 1
ATOM 1467 C CA . ASN A 1 194 ? 6.561 25.280 -17.031 1.00 87.12 194 ASN A CA 1
ATOM 1468 C C . ASN A 1 194 ? 6.456 23.997 -17.878 1.00 87.12 194 ASN A C 1
ATOM 1470 O O . ASN A 1 194 ? 5.821 24.008 -18.937 1.00 87.12 194 ASN A O 1
ATOM 1474 N N . ALA A 1 195 ? 7.054 22.885 -17.442 1.00 84.19 195 ALA A N 1
ATOM 1475 C CA . ALA A 1 195 ? 6.952 21.613 -18.140 1.00 84.19 195 ALA A CA 1
ATOM 1476 C C . ALA A 1 195 ? 5.510 21.072 -18.098 1.00 84.19 195 ALA A C 1
ATOM 1478 O O . ALA A 1 195 ? 4.899 20.919 -17.040 1.00 84.19 195 ALA A O 1
ATOM 1479 N N . VAL A 1 196 ? 4.949 20.769 -19.271 1.00 87.44 196 VAL A N 1
ATOM 1480 C CA . VAL A 1 196 ? 3.555 20.319 -19.384 1.00 87.44 196 VAL A CA 1
ATOM 1481 C C . VAL A 1 196 ? 3.462 18.806 -19.206 1.00 87.44 196 VAL A C 1
ATOM 1483 O O . VAL A 1 196 ? 3.790 18.043 -20.118 1.00 87.44 196 VAL A O 1
ATOM 1486 N N . GLY A 1 197 ? 2.953 18.390 -18.045 1.00 82.00 197 GLY A N 1
ATOM 1487 C CA . GLY A 1 197 ? 2.690 16.988 -17.715 1.00 82.00 197 GLY A CA 1
ATOM 1488 C C . GLY A 1 197 ? 3.956 16.139 -17.572 1.00 82.00 197 GLY A C 1
ATOM 1489 O O . GLY A 1 197 ? 5.076 16.631 -17.715 1.00 82.00 197 GLY A O 1
ATOM 1490 N N . ASN A 1 198 ? 3.768 14.844 -17.310 1.00 75.50 198 ASN A N 1
ATOM 1491 C CA . ASN A 1 198 ? 4.878 13.914 -17.081 1.00 75.50 198 ASN A CA 1
ATOM 1492 C C . ASN A 1 198 ? 5.809 13.834 -18.296 1.00 75.50 198 ASN A C 1
ATOM 1494 O O . ASN A 1 198 ? 7.016 13.946 -18.133 1.00 75.50 198 ASN A O 1
ATOM 1498 N N . ASP A 1 199 ? 5.265 13.763 -19.515 1.00 78.69 199 ASP A N 1
ATOM 1499 C CA . ASP A 1 199 ? 6.085 13.722 -20.732 1.00 78.69 199 ASP A CA 1
ATOM 1500 C C . ASP A 1 199 ? 6.884 15.016 -20.951 1.00 78.69 199 ASP A C 1
ATOM 1502 O O . ASP A 1 199 ? 7.948 15.002 -21.566 1.00 78.69 199 ASP A O 1
ATOM 1506 N N . GLY A 1 200 ? 6.359 16.163 -20.506 1.00 78.88 200 GLY A N 1
ATOM 1507 C CA . GLY A 1 200 ? 7.068 17.438 -20.567 1.00 78.88 200 GLY A CA 1
ATOM 1508 C C . GLY A 1 200 ? 8.256 17.458 -19.619 1.00 78.88 200 GLY A C 1
ATOM 1509 O O . GLY A 1 200 ? 9.345 17.865 -20.022 1.00 78.88 200 GLY A O 1
ATOM 1510 N N . VAL A 1 201 ? 8.047 16.972 -18.394 1.00 77.81 201 VAL A N 1
ATOM 1511 C CA . VAL A 1 201 ? 9.107 16.795 -17.398 1.00 77.81 201 VAL A CA 1
ATOM 1512 C C . VAL A 1 201 ? 10.138 15.792 -17.916 1.00 77.81 201 VAL A C 1
ATOM 1514 O O . VAL A 1 201 ? 11.316 16.120 -17.942 1.00 77.81 201 VAL A O 1
ATOM 1517 N N . GLU A 1 202 ? 9.721 14.645 -18.452 1.00 76.19 202 GLU A N 1
ATOM 1518 C CA . GLU A 1 202 ? 10.631 13.628 -18.997 1.00 76.19 202 GLU A CA 1
ATOM 1519 C C . GLU A 1 202 ? 11.446 14.155 -20.188 1.00 76.19 202 GLU A C 1
ATOM 1521 O O . GLU A 1 202 ? 12.650 13.947 -20.275 1.00 76.19 202 GLU A O 1
ATOM 1526 N N . ARG A 1 203 ? 10.853 14.942 -21.093 1.00 75.56 203 ARG A N 1
ATOM 1527 C CA . ARG A 1 203 ? 11.630 15.588 -22.169 1.00 75.56 203 ARG A CA 1
ATOM 1528 C C . ARG A 1 203 ? 12.652 16.589 -21.632 1.00 75.56 203 ARG A C 1
ATOM 1530 O O . ARG A 1 203 ? 13.753 16.700 -22.183 1.00 75.56 203 ARG A O 1
ATOM 1537 N N . LEU A 1 204 ? 12.277 17.336 -20.595 1.00 74.06 204 LEU A N 1
ATOM 1538 C CA . LEU A 1 204 ? 13.105 18.389 -20.021 1.00 74.06 204 LEU A CA 1
ATOM 1539 C C . LEU A 1 204 ? 14.259 17.818 -19.190 1.00 74.06 204 LEU A C 1
ATOM 1541 O O . LEU A 1 204 ? 15.401 18.188 -19.431 1.00 74.06 204 LEU A O 1
ATOM 1545 N N . VAL A 1 205 ? 13.968 16.919 -18.250 1.00 70.56 205 VAL A N 1
ATOM 1546 C CA . VAL A 1 205 ? 14.903 16.416 -17.227 1.00 70.56 205 VAL A CA 1
ATOM 1547 C C . VAL A 1 205 ? 15.100 14.900 -17.243 1.00 70.56 205 VAL A C 1
ATOM 1549 O O . VAL A 1 205 ? 15.841 14.379 -16.417 1.00 70.56 205 VAL A O 1
ATOM 1552 N N . GLY A 1 206 ? 14.433 14.178 -18.142 1.00 68.69 206 GLY A N 1
ATOM 1553 C CA . GLY A 1 206 ? 14.530 12.723 -18.213 1.00 68.69 206 GLY A CA 1
ATOM 1554 C C . GLY A 1 206 ? 15.956 12.255 -18.459 1.00 68.69 206 GLY A C 1
ATOM 1555 O O . GLY A 1 206 ? 16.769 12.955 -19.076 1.00 68.69 2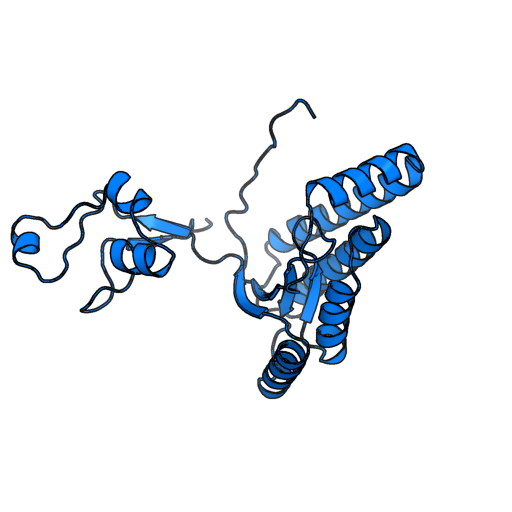06 GLY A O 1
ATOM 1556 N N . VAL A 1 207 ? 16.250 11.049 -17.981 1.00 66.44 207 VAL A N 1
ATOM 1557 C CA . VAL A 1 207 ? 17.575 10.424 -18.099 1.00 66.44 207 VAL A CA 1
ATOM 1558 C C . VAL A 1 207 ? 17.899 9.999 -19.529 1.00 66.44 207 VAL A C 1
ATOM 1560 O O . VAL A 1 207 ? 19.064 9.783 -19.839 1.00 66.44 207 VAL A O 1
ATOM 1563 N N . HIS A 1 208 ? 16.906 9.945 -20.421 1.00 63.09 208 HIS A N 1
ATOM 1564 C CA . HIS A 1 208 ? 17.085 9.629 -21.836 1.00 63.09 208 HIS A CA 1
ATOM 1565 C C . HIS A 1 208 ? 16.817 10.859 -22.718 1.00 63.09 208 HIS A C 1
ATOM 1567 O O . HIS A 1 208 ? 15.720 11.418 -22.737 1.00 63.09 208 HIS A O 1
ATOM 1573 N N . GLY A 1 209 ? 17.839 11.292 -23.457 1.00 62.94 209 GLY A N 1
ATOM 1574 C CA . GLY A 1 209 ? 17.744 12.289 -24.522 1.00 62.94 209 GLY A CA 1
ATOM 1575 C C . GLY A 1 209 ? 17.492 11.650 -25.891 1.00 62.94 209 GLY A C 1
ATOM 1576 O O . GLY A 1 209 ? 17.279 10.444 -26.005 1.00 62.94 209 GLY A O 1
ATOM 1577 N N . LYS A 1 210 ? 17.549 12.458 -26.959 1.00 56.97 210 LYS A N 1
ATOM 1578 C CA . LYS A 1 210 ? 17.387 11.965 -28.342 1.00 56.97 210 LYS A CA 1
ATOM 1579 C C . LYS A 1 210 ? 18.457 10.942 -28.755 1.00 56.97 210 LYS A C 1
ATOM 1581 O O . LYS A 1 210 ? 18.138 10.060 -29.544 1.00 56.97 210 LYS A O 1
ATOM 1586 N N . ASP A 1 211 ? 19.663 11.040 -28.190 1.00 56.44 211 ASP A N 1
ATOM 1587 C CA . ASP A 1 211 ? 20.837 10.256 -28.605 1.00 56.44 211 ASP A CA 1
ATOM 1588 C C . ASP A 1 211 ? 21.377 9.295 -27.524 1.00 56.44 211 ASP A C 1
ATOM 1590 O O . ASP A 1 211 ? 22.446 8.712 -27.699 1.00 56.44 211 ASP A O 1
ATOM 1594 N N . GLY A 1 212 ? 20.658 9.093 -26.411 1.00 64.00 212 GLY A N 1
ATOM 1595 C CA . GLY A 1 212 ? 21.063 8.159 -25.348 1.00 64.00 212 GLY A CA 1
ATOM 1596 C C . GLY A 1 212 ? 20.860 8.690 -23.929 1.00 64.00 212 GLY A C 1
ATOM 1597 O O . GLY A 1 212 ? 20.073 9.611 -23.706 1.00 64.00 212 GLY A O 1
ATOM 1598 N N . GLU A 1 213 ? 21.545 8.088 -22.954 1.00 62.97 213 GLU A N 1
ATOM 1599 C CA . GLU A 1 213 ? 21.519 8.553 -21.562 1.00 62.97 213 GLU A CA 1
ATOM 1600 C C . GLU A 1 213 ? 22.177 9.933 -21.417 1.00 62.97 213 GLU A C 1
ATOM 1602 O O . GLU A 1 213 ? 23.287 10.164 -21.895 1.00 62.97 213 GLU A O 1
ATOM 1607 N N . ARG A 1 214 ? 21.500 10.861 -20.737 1.00 67.38 214 ARG A N 1
ATOM 1608 C CA . ARG A 1 214 ? 22.023 12.195 -20.423 1.00 67.38 214 ARG A CA 1
ATOM 1609 C C . ARG A 1 214 ? 22.941 12.115 -19.208 1.00 67.38 214 ARG A C 1
ATOM 1611 O O . ARG A 1 214 ? 22.535 11.644 -18.151 1.00 67.38 214 ARG A O 1
ATOM 1618 N N . GLU A 1 215 ? 24.167 12.624 -19.325 1.00 59.88 215 GLU A N 1
ATOM 1619 C CA . GLU A 1 215 ? 25.158 12.542 -18.241 1.00 59.88 215 GLU A CA 1
ATOM 1620 C C . GLU A 1 215 ? 24.782 13.353 -16.989 1.00 59.88 215 GLU A C 1
ATOM 1622 O O . GLU A 1 215 ? 25.160 12.971 -15.883 1.00 59.88 215 GLU A O 1
ATOM 1627 N N . SER A 1 216 ? 24.028 14.444 -17.142 1.00 62.69 216 SER A N 1
ATOM 1628 C CA . SER A 1 216 ? 23.784 15.427 -16.072 1.00 62.69 216 SER A CA 1
ATOM 1629 C C . SER A 1 216 ? 22.686 15.032 -15.078 1.00 62.69 216 SER A C 1
ATOM 1631 O O . SER A 1 216 ? 22.630 15.589 -13.980 1.00 62.69 216 SER A O 1
ATOM 1633 N N . TRP A 1 217 ? 21.829 14.073 -15.438 1.00 64.25 217 TRP A N 1
ATOM 1634 C CA . TRP A 1 217 ? 20.802 13.517 -14.555 1.00 64.25 217 TRP A CA 1
ATOM 1635 C C . TRP A 1 217 ? 21.198 12.113 -14.140 1.00 64.25 217 TRP A C 1
ATOM 1637 O O . TRP A 1 217 ? 21.537 11.271 -14.973 1.00 64.25 217 TRP A O 1
ATOM 1647 N N . LYS A 1 218 ? 21.179 11.870 -12.833 1.00 64.06 218 LYS A N 1
ATOM 1648 C CA . LYS A 1 218 ? 21.551 10.586 -12.254 1.00 64.06 218 LYS A CA 1
ATOM 1649 C C . LYS A 1 218 ? 20.529 10.197 -11.204 1.00 64.06 218 LYS A C 1
ATOM 1651 O O . LYS A 1 218 ? 19.944 11.038 -10.527 1.00 64.06 218 LYS A O 1
ATOM 1656 N N . PHE A 1 219 ? 20.341 8.902 -11.061 1.00 69.81 219 PHE A N 1
ATOM 1657 C CA . PHE A 1 219 ? 19.673 8.349 -9.903 1.00 69.81 219 PHE A CA 1
ATOM 1658 C C . PHE A 1 219 ? 20.694 8.226 -8.777 1.00 69.81 219 PHE A C 1
ATOM 1660 O O . PHE A 1 219 ? 21.860 7.910 -9.025 1.00 69.81 219 PHE A O 1
ATOM 1667 N N . TRP A 1 220 ? 20.286 8.571 -7.560 1.00 64.69 220 TRP A N 1
ATOM 1668 C CA . TRP A 1 220 ? 21.168 8.506 -6.406 1.00 64.69 220 TRP A CA 1
ATOM 1669 C C . TRP A 1 220 ? 20.502 7.785 -5.243 1.00 64.69 220 TRP A C 1
ATOM 1671 O O . TRP A 1 220 ? 19.358 8.066 -4.873 1.00 64.69 220 TRP A O 1
ATOM 1681 N N . ARG A 1 221 ? 21.282 6.896 -4.637 1.00 66.75 221 ARG A N 1
ATOM 1682 C CA . ARG A 1 221 ? 21.023 6.272 -3.349 1.00 66.75 221 ARG A CA 1
ATOM 1683 C C . ARG A 1 221 ? 22.123 6.727 -2.402 1.00 66.75 221 ARG A C 1
ATOM 1685 O O . ARG A 1 221 ? 23.283 6.830 -2.796 1.00 66.75 221 ARG A O 1
ATOM 1692 N N . VAL A 1 222 ? 21.757 7.031 -1.162 1.00 61.66 222 VAL A N 1
ATOM 1693 C CA . VAL A 1 222 ? 22.761 7.232 -0.116 1.00 61.66 222 VAL A CA 1
ATOM 1694 C C . VAL A 1 222 ? 23.379 5.860 0.109 1.00 61.66 222 VAL A C 1
ATOM 1696 O O . VAL A 1 222 ? 22.678 4.971 0.584 1.00 61.66 222 VAL A O 1
ATOM 1699 N N . ASP A 1 223 ? 24.643 5.665 -0.258 1.00 55.06 223 ASP A N 1
ATOM 1700 C CA . ASP A 1 223 ? 25.330 4.422 0.080 1.00 55.06 223 ASP A CA 1
ATOM 1701 C C . ASP A 1 223 ? 25.317 4.265 1.605 1.00 55.06 223 ASP A C 1
ATOM 1703 O O . ASP A 1 223 ? 25.845 5.102 2.345 1.00 55.06 223 ASP A O 1
ATOM 1707 N N . GLY A 1 224 ? 24.665 3.204 2.074 1.00 51.06 224 GLY A N 1
ATOM 1708 C CA . GLY A 1 224 ? 24.748 2.777 3.458 1.00 51.06 224 GLY A CA 1
ATOM 1709 C C . GLY A 1 224 ? 26.175 2.373 3.779 1.00 51.06 224 GLY A C 1
ATOM 1710 O O . GLY A 1 224 ? 26.685 1.424 3.188 1.00 51.06 224 GLY A O 1
ATOM 1711 N N . HIS A 1 225 ? 26.820 3.088 4.698 1.00 39.38 225 HIS A N 1
ATOM 1712 C CA . HIS A 1 225 ? 28.008 2.572 5.376 1.00 39.38 225 HIS A CA 1
ATOM 1713 C C . HIS A 1 225 ? 27.652 1.408 6.298 1.00 39.38 225 HIS A C 1
ATOM 1715 O O . HIS A 1 225 ? 26.572 1.478 6.933 1.00 39.38 225 HIS A O 1
#

Sequence (225 aa):
YSKPPVVTPLWNFPELPLLLVDTKQPKSTKAEVAKVGNLKEVHPEVTGALLNAIDQVTISAANLITSEKYDEDEEAGQAHLGKMMSINHGLLVALGVSHPRLERVRELVDHAGIGWTKLTGAGGGGCAITLLKPDVSKARLRKLEQDLDDEGYEKFETTLGGDGVGVLWPAVLKNGTDEDDEGGVEIDQEKFLNAVGNDGVERLVGVHGKDGERESWKFWRVDGH

Foldseek 3Di:
DPDDDDDDDDQQFDKFWKKKKALVQDDDLVVLVVLLVVCCVVPVVVSVVLVVVLVVLVVQLVCLRNDPPQDPLDQVSQVSNLVSQQVNQVSCVVSVQADPSQVVLQVLCVVLVFFRKHDDRSHPGTMIMTGGGPPRDPVSVVVSVVVCVVSPMDIDIDIPPWFDKDFAPQNFWDQVDPVVVVPHDGDDPVCCVPQDPPVSNCQRQNLAHPVGGTPGIDTDRDPDD

pLDDT: mean 85.25, std 14.43, range [39.38, 98.62]

Solvent-accessible surface area (backbone atoms only — not comparable to full-atom values): 12713 Å² total; per-residue (Å²): 138,91,71,80,84,85,83,80,86,69,69,64,50,65,72,40,56,30,42,37,36,35,46,76,35,81,61,54,60,69,56,38,54,46,49,42,51,50,45,34,72,78,37,44,69,63,43,47,51,46,53,51,50,46,51,52,42,49,51,51,46,50,56,45,61,66,33,97,80,51,42,79,87,37,63,69,46,50,50,52,49,30,50,41,38,40,52,47,31,54,45,41,45,74,56,65,27,52,32,74,63,51,53,49,54,37,49,54,37,51,74,67,66,41,41,28,44,24,71,43,88,60,31,49,25,41,32,33,41,23,43,53,47,81,88,61,52,68,70,56,52,55,48,52,54,47,58,37,49,78,73,58,39,46,77,45,83,46,61,45,59,61,66,42,90,39,67,45,84,77,47,40,44,68,84,90,44,80,56,37,83,76,66,29,52,69,69,53,70,66,62,60,74,68,36,65,61,70,69,30,40,37,72,72,66,38,50,58,54,100,89,43,76,38,88,38,38,44,74,42,68,68,80,70,126